Protein AF-A0A7S2F822-F1 (afdb_monomer_lite)

Foldseek 3Di:
DDDDDDDPDDPVLQVLCVVVVVVLVVQDDPQLVVLQVVLVVLVCCVVDPVCPVVCVVVVPVVVVSVPDDRRDCSSDDPVCVVDDDPVSHGPVCNVVPPPDPDPPPPPPDDDDPPDPPPDPPPPDPVVVPDDDDDDDDDDDDDDDDDDDDPDDDDPPPPDDPDPVVVVCCVVCHDCSPPVNVVVVVVVPD

pLDDT: mean 71.86, std 18.53, range [33.5, 96.31]

Structure (mmCIF, N/CA/C/O backbone):
data_AF-A0A7S2F822-F1
#
_entry.id   AF-A0A7S2F822-F1
#
loop_
_atom_site.group_PDB
_atom_site.id
_atom_site.type_symbol
_atom_site.label_atom_id
_atom_site.label_alt_id
_atom_site.label_comp_id
_atom_site.label_asym_id
_atom_site.label_entity_id
_atom_site.label_seq_id
_atom_site.pdbx_PDB_ins_code
_atom_site.Cartn_x
_atom_site.Cartn_y
_atom_site.Cartn_z
_atom_site.occupancy
_atom_site.B_iso_or_equiv
_atom_site.auth_seq_id
_atom_site.auth_comp_id
_atom_site.auth_asym_id
_atom_site.auth_atom_id
_atom_site.pdbx_PDB_model_num
ATOM 1 N N . THR A 1 1 ? 3.741 -38.090 -2.592 1.00 64.75 1 THR A N 1
ATOM 2 C CA . THR A 1 1 ? 3.512 -36.968 -3.527 1.00 64.75 1 THR A CA 1
ATOM 3 C C . THR A 1 1 ? 4.860 -36.551 -4.078 1.00 64.75 1 THR A C 1
ATOM 5 O O . THR A 1 1 ? 5.781 -36.363 -3.293 1.00 64.75 1 THR A O 1
ATOM 8 N N . ALA A 1 2 ? 5.036 -36.537 -5.400 1.00 77.19 2 ALA A N 1
ATOM 9 C CA . ALA A 1 2 ? 6.306 -36.135 -6.006 1.00 77.19 2 ALA A CA 1
ATOM 10 C C . ALA A 1 2 ? 6.529 -34.634 -5.769 1.00 77.19 2 ALA A C 1
ATOM 12 O O . ALA A 1 2 ? 5.610 -33.843 -5.982 1.00 77.19 2 ALA A O 1
ATOM 13 N N . GLN A 1 3 ? 7.713 -34.258 -5.285 1.00 80.25 3 GLN A N 1
ATOM 14 C CA . GLN A 1 3 ? 8.081 -32.852 -5.128 1.00 80.25 3 GLN A CA 1
ATOM 15 C C . GLN A 1 3 ? 8.242 -32.219 -6.518 1.00 80.25 3 GLN A C 1
ATOM 17 O O . GLN A 1 3 ? 8.817 -32.864 -7.400 1.00 80.25 3 GLN A O 1
ATOM 22 N N . PRO A 1 4 ? 7.737 -30.994 -6.747 1.00 82.94 4 PRO A N 1
ATOM 23 C CA . PRO A 1 4 ? 7.956 -30.307 -8.009 1.00 82.94 4 PRO A CA 1
ATOM 24 C C . PRO A 1 4 ? 9.452 -30.038 -8.202 1.00 82.94 4 PRO A C 1
ATOM 26 O O . PRO A 1 4 ? 10.167 -29.719 -7.250 1.00 82.94 4 PRO A O 1
ATOM 29 N N . ALA A 1 5 ? 9.924 -30.183 -9.440 1.00 83.94 5 ALA A N 1
ATOM 30 C CA . ALA A 1 5 ? 11.300 -29.858 -9.791 1.00 83.94 5 ALA A CA 1
ATOM 31 C C . ALA A 1 5 ? 11.588 -28.366 -9.515 1.00 83.94 5 ALA A C 1
ATOM 33 O O . ALA A 1 5 ? 10.687 -27.535 -9.680 1.00 83.94 5 ALA A O 1
ATOM 34 N N . PRO A 1 6 ? 12.819 -28.012 -9.100 1.00 80.00 6 PRO A N 1
ATOM 35 C CA . PRO A 1 6 ? 13.191 -26.622 -8.870 1.00 80.00 6 PRO A CA 1
ATOM 36 C C . PRO A 1 6 ? 13.042 -25.815 -10.163 1.00 80.00 6 PRO A C 1
ATOM 38 O O . PRO A 1 6 ? 13.474 -26.247 -11.232 1.00 80.00 6 PRO A O 1
ATOM 41 N N . LEU A 1 7 ? 12.413 -24.644 -10.058 1.00 77.44 7 LEU A N 1
ATOM 42 C CA . LEU A 1 7 ? 12.215 -23.745 -11.189 1.00 77.44 7 LEU A CA 1
ATOM 43 C C . LEU A 1 7 ? 13.580 -23.244 -11.677 1.00 77.44 7 LEU A C 1
ATOM 45 O O . LEU A 1 7 ? 14.292 -22.571 -10.931 1.00 77.44 7 LEU A O 1
ATOM 49 N N . ALA A 1 8 ? 13.940 -23.564 -12.921 1.00 75.00 8 ALA A N 1
ATOM 50 C CA . ALA A 1 8 ? 15.095 -22.966 -13.578 1.00 75.00 8 ALA A CA 1
ATOM 51 C C . ALA A 1 8 ? 14.810 -21.470 -13.774 1.00 75.00 8 ALA A C 1
ATOM 53 O O . ALA A 1 8 ? 13.938 -21.097 -14.557 1.00 75.00 8 ALA A O 1
ATOM 54 N N . PHE A 1 9 ? 15.492 -20.632 -12.996 1.00 73.00 9 PHE A N 1
ATOM 55 C CA . PHE A 1 9 ? 15.229 -19.203 -12.903 1.00 73.00 9 PHE A CA 1
ATOM 56 C C . PHE A 1 9 ? 16.505 -18.435 -13.232 1.00 73.00 9 PHE A C 1
ATOM 58 O O . PHE A 1 9 ? 17.472 -18.492 -12.472 1.00 73.00 9 PHE A O 1
ATOM 65 N N . ASP A 1 10 ? 16.519 -17.748 -14.374 1.00 84.06 10 ASP A N 1
ATOM 66 C CA . ASP A 1 10 ? 17.608 -16.845 -14.732 1.00 84.06 10 ASP A CA 1
ATOM 67 C C . ASP A 1 10 ? 17.329 -15.451 -14.157 1.00 84.06 10 ASP A C 1
ATOM 69 O O . ASP A 1 10 ? 16.320 -14.815 -14.466 1.00 84.06 10 ASP A O 1
ATOM 73 N N . LEU A 1 11 ? 18.232 -14.970 -13.303 1.00 84.75 11 LEU A N 1
ATOM 74 C CA . LEU A 1 11 ? 18.127 -13.640 -12.707 1.00 84.75 11 LEU A CA 1
ATOM 75 C C . LEU A 1 11 ? 18.336 -12.531 -13.744 1.00 84.75 11 LEU A C 1
ATOM 77 O O . LEU A 1 11 ? 17.761 -11.454 -13.591 1.00 84.75 11 LEU A O 1
ATOM 81 N N . GLY A 1 12 ? 19.099 -12.788 -14.813 1.00 86.38 12 GLY A N 1
ATOM 82 C CA . GLY A 1 12 ? 19.354 -11.801 -15.864 1.00 86.38 12 GLY A CA 1
ATOM 83 C C . GLY A 1 12 ? 18.083 -11.382 -16.605 1.00 86.38 12 GLY A C 1
ATOM 84 O O . GLY A 1 12 ? 17.928 -10.222 -16.985 1.00 86.38 12 GLY A O 1
ATOM 85 N N . GLU A 1 13 ? 17.124 -12.294 -16.745 1.00 83.88 13 GLU A N 1
ATOM 86 C CA . GLU A 1 13 ? 15.844 -12.027 -17.403 1.00 83.88 13 GLU A CA 1
ATOM 87 C C . GLU A 1 13 ? 14.958 -11.043 -16.618 1.00 83.88 13 GLU A C 1
ATOM 89 O O . GLU A 1 13 ? 14.170 -10.292 -17.205 1.00 83.88 13 GLU A O 1
ATOM 94 N N . LEU A 1 14 ? 15.114 -10.991 -15.293 1.00 84.38 14 LEU A N 1
ATOM 95 C CA . LEU A 1 14 ? 14.336 -10.111 -14.419 1.00 84.38 14 LEU A CA 1
ATOM 96 C C . LEU A 1 14 ? 14.814 -8.664 -14.405 1.00 84.38 14 LEU A C 1
ATOM 98 O O . LEU A 1 14 ? 14.051 -7.787 -13.999 1.00 84.38 14 LEU A O 1
ATOM 102 N N . GLU A 1 15 ? 16.046 -8.394 -14.835 1.00 88.31 15 GLU A N 1
ATOM 103 C CA . GLU A 1 15 ? 16.611 -7.038 -14.848 1.00 88.31 15 GLU A CA 1
ATOM 104 C C . GLU A 1 15 ? 15.756 -6.067 -15.676 1.00 88.31 15 GLU A C 1
ATOM 106 O O . GLU A 1 15 ? 15.670 -4.873 -15.385 1.00 88.31 15 GLU A O 1
ATOM 111 N N . THR A 1 16 ? 15.015 -6.593 -16.654 1.00 86.94 16 THR A N 1
ATOM 112 C CA . THR A 1 16 ? 14.013 -5.853 -17.432 1.00 86.94 16 THR A CA 1
ATOM 113 C C . THR A 1 16 ? 12.929 -5.205 -16.558 1.00 86.94 16 THR A C 1
ATOM 115 O O . THR A 1 16 ? 12.442 -4.121 -16.879 1.00 86.94 16 THR A O 1
ATOM 118 N N . PHE A 1 17 ? 12.580 -5.807 -15.419 1.00 89.94 17 PHE A N 1
ATOM 119 C CA . PHE A 1 17 ? 11.594 -5.281 -14.474 1.00 89.94 17 PHE A CA 1
ATOM 120 C C . PHE A 1 17 ? 12.180 -4.322 -13.441 1.00 89.94 17 PHE A C 1
ATOM 122 O O . PHE A 1 17 ? 11.400 -3.680 -12.731 1.00 89.94 17 PHE A O 1
ATOM 129 N N . ARG A 1 18 ? 13.511 -4.185 -13.350 1.00 91.19 18 ARG A N 1
ATOM 130 C CA . ARG A 1 18 ? 14.178 -3.412 -12.290 1.00 91.19 18 ARG A CA 1
ATOM 131 C C . ARG A 1 18 ? 13.582 -2.017 -12.133 1.00 91.19 18 ARG A C 1
ATOM 133 O O . ARG A 1 18 ? 13.194 -1.631 -11.035 1.00 91.19 18 ARG A O 1
ATOM 140 N N . TYR A 1 19 ? 13.417 -1.300 -13.242 1.00 88.88 19 TYR A N 1
ATOM 141 C CA . TYR A 1 19 ? 12.883 0.061 -13.218 1.00 88.88 19 TYR A CA 1
ATOM 142 C C . TYR A 1 19 ? 11.432 0.122 -12.699 1.00 88.88 19 TYR A C 1
ATOM 144 O O . TYR A 1 19 ? 11.091 1.028 -11.948 1.00 88.88 19 TYR A O 1
ATOM 152 N N . ARG A 1 20 ? 10.586 -0.875 -13.010 1.00 89.31 20 ARG A N 1
ATOM 153 C CA . ARG A 1 20 ? 9.207 -0.945 -12.490 1.00 89.31 20 ARG A CA 1
ATOM 154 C C . ARG A 1 20 ? 9.186 -1.174 -10.988 1.00 89.31 20 ARG A C 1
ATOM 156 O O . ARG A 1 20 ? 8.366 -0.588 -10.288 1.00 89.31 20 ARG A O 1
ATOM 163 N N . VAL A 1 21 ? 10.070 -2.041 -10.500 1.00 90.44 21 VAL A N 1
ATOM 164 C CA . VAL A 1 21 ? 10.203 -2.316 -9.066 1.00 90.44 21 VAL A CA 1
ATOM 165 C C . VAL A 1 21 ? 10.688 -1.066 -8.337 1.00 90.44 21 VAL A C 1
ATOM 167 O O . VAL A 1 21 ? 10.146 -0.724 -7.288 1.00 90.44 21 VAL A O 1
ATOM 170 N N . GLU A 1 22 ? 11.653 -0.347 -8.905 1.00 91.06 22 GLU A N 1
ATOM 171 C CA . GLU A 1 22 ? 12.125 0.927 -8.362 1.00 91.06 22 GLU A CA 1
ATOM 172 C C . GLU A 1 22 ? 11.018 1.987 -8.322 1.00 91.06 22 GLU A C 1
ATOM 174 O O . GLU A 1 22 ? 10.860 2.655 -7.299 1.00 91.06 22 GLU A O 1
ATOM 179 N N . ASP A 1 23 ? 10.213 2.104 -9.381 1.00 87.31 23 ASP A N 1
ATOM 180 C CA . ASP A 1 23 ? 9.079 3.032 -9.441 1.00 87.31 23 ASP A CA 1
ATOM 181 C C . ASP A 1 23 ? 8.029 2.720 -8.363 1.00 87.31 23 ASP A C 1
ATOM 183 O O . ASP A 1 23 ? 7.557 3.623 -7.666 1.00 87.31 23 ASP A O 1
ATOM 187 N N . VAL A 1 24 ? 7.703 1.438 -8.164 1.00 89.12 24 VAL A N 1
ATOM 188 C CA . VAL A 1 24 ? 6.799 0.993 -7.090 1.00 89.12 24 VAL A CA 1
ATOM 189 C C . VAL A 1 24 ? 7.393 1.289 -5.719 1.00 89.12 24 VAL A C 1
ATOM 191 O O . VAL A 1 24 ? 6.701 1.821 -4.854 1.00 89.12 24 VAL A O 1
ATOM 194 N N . ASN A 1 25 ? 8.673 0.988 -5.512 1.00 89.44 25 ASN A N 1
ATOM 195 C CA . ASN A 1 25 ? 9.340 1.209 -4.233 1.00 89.44 25 ASN A CA 1
ATOM 196 C C . ASN A 1 25 ? 9.340 2.699 -3.853 1.00 89.44 25 ASN A C 1
ATOM 198 O O . ASN A 1 25 ? 9.067 3.054 -2.711 1.00 89.44 25 ASN A O 1
ATOM 202 N N . ARG A 1 26 ? 9.546 3.591 -4.829 1.00 87.44 26 ARG A N 1
ATOM 203 C CA . ARG A 1 26 ? 9.442 5.047 -4.628 1.00 87.44 26 ARG A CA 1
ATOM 204 C C . ARG A 1 26 ? 8.021 5.507 -4.305 1.00 87.44 26 ARG A C 1
ATOM 206 O O . ARG A 1 26 ? 7.854 6.469 -3.559 1.00 87.44 26 ARG A O 1
ATOM 213 N N . ALA A 1 27 ? 7.008 4.853 -4.870 1.00 87.12 27 ALA A N 1
ATOM 214 C CA . ALA A 1 27 ? 5.608 5.176 -4.610 1.00 87.12 27 ALA A CA 1
ATOM 215 C C . ALA A 1 27 ? 5.154 4.762 -3.198 1.00 87.12 27 ALA A C 1
ATOM 217 O O . ALA A 1 27 ? 4.250 5.387 -2.635 1.00 87.12 27 ALA A O 1
ATOM 218 N N . VAL A 1 28 ? 5.775 3.730 -2.619 1.00 86.88 28 VAL A N 1
ATOM 219 C CA . VAL A 1 28 ? 5.442 3.223 -1.285 1.00 86.88 28 VAL A CA 1
ATOM 220 C C . VAL A 1 28 ? 6.081 4.095 -0.205 1.00 86.88 28 VAL A C 1
ATOM 222 O O . VAL A 1 28 ? 7.298 4.223 -0.101 1.00 86.88 28 VAL A O 1
ATOM 225 N N . THR A 1 29 ? 5.253 4.684 0.659 1.00 89.81 29 THR A N 1
ATOM 226 C CA . THR A 1 29 ? 5.727 5.575 1.732 1.00 89.81 29 THR A CA 1
ATOM 227 C C . THR A 1 29 ? 5.677 4.913 3.108 1.00 89.81 29 THR A C 1
ATOM 229 O O . THR A 1 29 ? 4.844 4.052 3.387 1.00 89.81 29 THR A O 1
ATOM 232 N N . LYS A 1 30 ? 6.519 5.379 4.043 1.00 91.19 30 LYS A N 1
ATOM 233 C CA . LYS A 1 30 ? 6.504 4.911 5.446 1.00 91.19 30 LYS A CA 1
ATOM 234 C C . LYS A 1 30 ? 5.140 5.095 6.123 1.00 91.19 30 LYS A C 1
ATOM 236 O O . LYS A 1 30 ? 4.795 4.319 7.009 1.00 91.19 30 LYS A O 1
ATOM 241 N N . MET A 1 31 ? 4.378 6.117 5.729 1.00 89.12 31 MET A N 1
ATOM 242 C CA . MET A 1 31 ? 3.017 6.332 6.224 1.00 89.12 31 MET A CA 1
ATOM 243 C C . MET A 1 31 ? 2.071 5.224 5.767 1.00 89.12 31 MET A C 1
ATOM 245 O O . MET A 1 31 ? 1.387 4.650 6.606 1.00 89.12 31 MET A O 1
ATOM 249 N N . GLN A 1 32 ? 2.103 4.859 4.484 1.00 88.56 32 GLN A N 1
ATOM 250 C CA . GLN A 1 32 ? 1.296 3.755 3.956 1.00 88.56 32 GLN A CA 1
ATOM 251 C C . GLN A 1 32 ? 1.624 2.434 4.651 1.00 88.56 32 GLN A C 1
ATOM 253 O O . GLN A 1 32 ? 0.717 1.696 5.010 1.00 88.56 32 GLN A O 1
ATOM 258 N N . VAL A 1 33 ? 2.905 2.164 4.921 1.00 89.88 33 VAL A N 1
ATOM 259 C CA . VAL A 1 33 ? 3.311 0.962 5.670 1.00 89.88 33 VAL A CA 1
ATOM 260 C C . VAL A 1 33 ? 2.704 0.947 7.077 1.00 89.88 33 VAL A C 1
ATOM 262 O O . VAL A 1 33 ? 2.235 -0.089 7.542 1.00 89.88 33 VAL A O 1
ATOM 265 N N . ARG A 1 34 ? 2.685 2.094 7.769 1.00 92.44 34 ARG A N 1
ATOM 266 C CA . ARG A 1 34 ? 2.076 2.207 9.105 1.00 92.44 34 ARG A CA 1
ATOM 267 C C . ARG A 1 34 ? 0.560 2.024 9.058 1.00 92.44 34 ARG A C 1
ATOM 269 O O . ARG A 1 34 ? 0.018 1.324 9.908 1.00 92.44 34 ARG A O 1
ATOM 276 N N . GLU A 1 35 ? -0.107 2.642 8.088 1.00 90.06 35 GLU A N 1
ATOM 277 C CA . GLU A 1 35 ? -1.555 2.524 7.901 1.00 90.06 35 GLU A CA 1
ATOM 278 C C . GLU A 1 35 ? -1.968 1.095 7.549 1.00 90.06 35 GLU A C 1
ATOM 280 O O . GLU A 1 35 ? -2.896 0.565 8.159 1.00 90.06 35 GLU A O 1
ATOM 285 N N . GLU A 1 36 ? -1.255 0.447 6.626 1.00 91.25 36 GLU A N 1
ATOM 286 C CA . GLU A 1 36 ? -1.545 -0.927 6.216 1.00 91.25 36 GLU A CA 1
ATOM 287 C C . GLU A 1 36 ? -1.324 -1.900 7.371 1.00 91.25 36 GLU A C 1
ATOM 289 O O . GLU A 1 36 ? -2.190 -2.729 7.638 1.00 91.25 36 GLU A O 1
ATOM 294 N N . ARG A 1 37 ? -0.242 -1.734 8.143 1.00 92.88 37 ARG A N 1
ATOM 295 C CA . ARG A 1 37 ? -0.010 -2.536 9.352 1.00 92.88 37 ARG A CA 1
ATOM 296 C C . ARG A 1 37 ? -1.106 -2.333 10.397 1.00 92.88 37 ARG A C 1
ATOM 298 O O . ARG A 1 37 ? -1.536 -3.284 11.041 1.00 92.88 37 ARG A O 1
ATOM 305 N N . ALA A 1 38 ? -1.589 -1.103 10.569 1.00 91.56 38 ALA A N 1
ATOM 306 C CA . ALA A 1 38 ? -2.713 -0.841 11.460 1.00 91.56 38 ALA A CA 1
ATOM 307 C C . ALA A 1 38 ? -4.005 -1.506 10.956 1.00 91.56 38 ALA A C 1
ATOM 309 O O . ALA A 1 38 ? -4.779 -2.008 11.768 1.00 91.56 38 ALA A O 1
ATOM 310 N N . ALA A 1 39 ? -4.255 -1.538 9.644 1.00 90.94 39 ALA A N 1
ATOM 311 C CA . ALA A 1 39 ? -5.408 -2.240 9.081 1.00 90.94 39 ALA A CA 1
ATOM 312 C C . ALA A 1 39 ? -5.285 -3.763 9.166 1.00 90.94 39 ALA A C 1
ATOM 314 O O . ALA A 1 39 ? -6.279 -4.419 9.467 1.00 90.94 39 ALA A O 1
ATOM 315 N N . GLU A 1 40 ? -4.100 -4.322 8.941 1.00 91.88 40 GLU A N 1
ATOM 316 C CA . GLU A 1 40 ? -3.811 -5.743 9.137 1.00 91.88 40 GLU A CA 1
ATOM 317 C C . GLU A 1 40 ? -4.147 -6.169 10.567 1.00 91.88 40 GLU A C 1
ATOM 319 O O . GLU A 1 40 ? -5.002 -7.033 10.756 1.00 91.88 40 GLU A O 1
ATOM 324 N N . LEU A 1 41 ? -3.600 -5.469 11.566 1.00 93.00 41 LEU A N 1
ATOM 325 C CA . LEU A 1 41 ? -3.907 -5.731 12.971 1.00 93.00 41 LEU A CA 1
ATOM 326 C C . LEU A 1 41 ? -5.413 -5.640 13.245 1.00 93.00 41 LEU A C 1
ATOM 328 O O . LEU A 1 41 ? -5.972 -6.510 13.900 1.00 93.00 41 LEU A O 1
ATOM 332 N N . LYS A 1 42 ? -6.118 -4.638 12.708 1.00 91.38 42 LYS A N 1
ATOM 333 C CA . LYS A 1 42 ? -7.581 -4.536 12.876 1.00 91.38 42 LYS A CA 1
ATOM 334 C C . LYS A 1 42 ? -8.320 -5.748 12.301 1.00 91.38 42 LYS A C 1
ATOM 336 O O . LYS A 1 42 ? -9.250 -6.241 12.938 1.00 91.38 42 LYS A O 1
ATOM 341 N N . ARG A 1 43 ? -7.921 -6.246 11.124 1.00 91.88 43 ARG A N 1
ATOM 342 C CA . ARG A 1 43 ? -8.503 -7.465 10.527 1.00 91.88 43 ARG A CA 1
ATOM 343 C C . ARG A 1 43 ? -8.239 -8.680 11.412 1.00 91.88 43 ARG A C 1
ATOM 345 O O . ARG A 1 43 ? -9.152 -9.467 11.643 1.00 91.88 43 ARG A O 1
ATOM 352 N N . GLU A 1 44 ? -7.023 -8.810 11.932 1.00 93.25 44 GLU A N 1
ATOM 353 C CA . GLU A 1 44 ? -6.667 -9.881 12.866 1.00 93.25 44 GLU A CA 1
ATOM 354 C C . GLU A 1 44 ? -7.482 -9.809 14.158 1.00 93.25 44 GLU A C 1
ATOM 356 O O . GLU A 1 44 ? -8.003 -10.827 14.606 1.00 93.25 44 GLU A O 1
ATOM 361 N N . LEU A 1 45 ? -7.663 -8.614 14.730 1.00 93.44 45 LEU A N 1
ATOM 362 C CA . LEU A 1 45 ? -8.480 -8.405 15.926 1.00 93.44 45 LEU A CA 1
ATOM 363 C C . LEU A 1 45 ? -9.920 -8.886 15.708 1.00 93.44 45 LEU A C 1
ATOM 365 O O . LEU A 1 45 ? -10.473 -9.569 16.567 1.00 93.44 45 LEU A O 1
ATOM 369 N N . LEU A 1 46 ? -10.513 -8.562 14.556 1.00 91.44 46 LEU A N 1
ATOM 370 C CA . LEU A 1 46 ? -11.874 -8.980 14.209 1.00 91.44 46 LEU A CA 1
ATOM 371 C C . LEU A 1 46 ? -11.997 -10.492 13.971 1.00 91.44 46 LEU A C 1
ATOM 373 O O . LEU A 1 46 ? -13.052 -11.061 14.250 1.00 91.44 46 LEU A O 1
ATOM 377 N N . ASN A 1 47 ? -10.936 -11.131 13.473 1.00 92.44 47 ASN A N 1
ATOM 378 C CA . ASN A 1 47 ? -10.895 -12.566 13.184 1.00 92.44 47 ASN A CA 1
ATOM 379 C C . ASN A 1 47 ? -10.407 -13.416 14.374 1.00 92.44 47 ASN A C 1
ATOM 381 O O . ASN A 1 47 ? -10.422 -14.641 14.295 1.00 92.44 47 ASN A O 1
ATOM 385 N N . SER A 1 48 ? -9.955 -12.793 15.465 1.00 95.19 48 SER A N 1
ATOM 386 C CA . SER A 1 48 ? -9.399 -13.488 16.626 1.00 95.19 48 SER A CA 1
ATOM 387 C C . SER A 1 48 ? -10.492 -14.088 17.510 1.00 95.19 48 SER A C 1
ATOM 389 O O . SER A 1 48 ? -11.289 -13.371 18.121 1.00 95.19 48 SER A O 1
ATOM 391 N N . ASP A 1 49 ? -10.463 -15.411 17.683 1.00 94.31 49 ASP A N 1
ATOM 392 C CA . ASP A 1 49 ? -11.384 -16.122 18.580 1.00 94.31 49 ASP A CA 1
ATOM 393 C C . ASP A 1 49 ? -11.245 -15.677 20.042 1.00 94.31 49 ASP A C 1
ATOM 395 O O . ASP A 1 49 ? -12.228 -15.615 20.782 1.00 94.31 49 ASP A O 1
ATOM 399 N N . LYS A 1 50 ? -10.029 -15.295 20.454 1.00 94.88 50 LYS A N 1
ATOM 400 C CA . LYS A 1 50 ? -9.720 -14.875 21.830 1.00 94.88 50 LYS A CA 1
ATOM 401 C C . LYS A 1 50 ? -10.442 -13.586 22.221 1.00 94.88 50 LYS A C 1
ATOM 403 O O . LYS A 1 50 ? -10.800 -13.410 23.381 1.00 94.88 50 LYS A O 1
ATOM 408 N N . LEU A 1 51 ? -10.661 -12.685 21.263 1.00 93.50 51 LEU A N 1
ATOM 409 C CA . LEU A 1 51 ? -11.273 -11.375 21.508 1.00 93.50 51 LEU A CA 1
ATOM 410 C C . LEU A 1 51 ? -12.792 -11.381 21.323 1.00 93.50 51 LEU A C 1
ATOM 412 O O . LEU A 1 51 ? -13.465 -10.402 21.642 1.00 93.50 51 LEU A O 1
ATOM 416 N N . ARG A 1 52 ? -13.366 -12.497 20.870 1.00 92.75 52 ARG A N 1
ATOM 417 C CA . ARG A 1 52 ? -14.797 -12.600 20.584 1.00 92.75 52 ARG A CA 1
ATOM 418 C C . ARG A 1 52 ? -15.667 -12.374 21.825 1.00 92.75 52 ARG A C 1
ATOM 420 O O . ARG A 1 52 ? -16.668 -11.667 21.742 1.00 92.75 52 ARG A O 1
ATOM 427 N N . ALA A 1 53 ? -15.263 -12.914 22.978 1.00 94.62 53 ALA A N 1
ATOM 428 C CA . ALA A 1 53 ? -15.953 -12.695 24.252 1.00 94.62 53 ALA A CA 1
ATOM 429 C C . ALA A 1 53 ? -15.841 -11.237 24.732 1.00 94.62 53 ALA A C 1
ATOM 431 O O . ALA A 1 53 ? -16.812 -10.668 25.224 1.00 94.62 53 ALA A O 1
ATOM 432 N N . TYR A 1 54 ? -14.682 -10.609 24.526 1.00 95.62 54 TYR A N 1
ATOM 433 C CA . TYR A 1 54 ? -14.448 -9.213 24.887 1.00 95.62 54 TYR A CA 1
ATOM 434 C C . TYR A 1 54 ? -15.302 -8.241 24.060 1.00 95.62 54 TYR A C 1
ATOM 436 O O . TYR A 1 54 ? -15.880 -7.297 24.595 1.00 95.62 54 TYR A O 1
ATOM 444 N N . PHE A 1 55 ? -15.461 -8.499 22.761 1.00 95.12 55 PHE A N 1
ATOM 445 C CA . PHE A 1 55 ? -16.337 -7.688 21.913 1.00 95.12 55 PHE A CA 1
ATOM 446 C C . PHE A 1 55 ? -17.828 -7.930 22.163 1.00 95.12 55 PHE A C 1
ATOM 448 O O . PHE A 1 55 ? -18.640 -7.056 21.858 1.00 95.12 55 PHE A O 1
ATOM 455 N N . ALA A 1 56 ? -18.205 -9.080 22.732 1.00 92.88 56 ALA A N 1
ATOM 456 C CA . ALA A 1 56 ? -19.579 -9.318 23.165 1.00 92.88 56 ALA A CA 1
ATOM 457 C C . ALA A 1 56 ? -19.957 -8.427 24.360 1.00 92.88 56 ALA A C 1
ATOM 459 O O . ALA A 1 56 ? -21.079 -7.925 24.413 1.00 92.88 56 ALA A O 1
ATOM 460 N N . THR A 1 57 ? -19.022 -8.191 25.286 1.00 96.31 57 THR A N 1
ATOM 461 C CA . THR A 1 57 ? -19.229 -7.294 26.432 1.00 96.31 57 THR A CA 1
ATOM 462 C C . THR A 1 57 ? -19.031 -5.820 26.069 1.00 96.31 57 THR A C 1
ATOM 464 O O . THR A 1 57 ? -19.694 -4.963 26.648 1.00 96.31 57 THR A O 1
ATOM 467 N N . ASN A 1 58 ? -18.195 -5.519 25.066 1.00 94.19 58 ASN A N 1
ATOM 468 C CA . ASN A 1 58 ? -17.895 -4.160 24.603 1.00 94.19 58 ASN A CA 1
ATOM 469 C C . ASN A 1 58 ? -18.287 -3.948 23.126 1.00 94.19 58 ASN A C 1
ATOM 471 O O . ASN A 1 58 ? -17.427 -3.860 22.243 1.00 94.19 58 ASN A O 1
ATOM 475 N N . PRO A 1 59 ? -19.590 -3.800 22.816 1.00 93.75 59 PRO A N 1
ATOM 476 C CA . PRO A 1 59 ? -20.052 -3.638 21.437 1.00 93.75 59 PRO A CA 1
ATOM 477 C C . PRO A 1 59 ? -19.638 -2.300 20.802 1.00 93.75 59 PRO A C 1
ATOM 479 O O . PRO A 1 59 ? -19.687 -2.163 19.579 1.00 93.75 59 PRO A O 1
ATOM 482 N N . GLY A 1 60 ? -19.258 -1.299 21.605 1.00 94.19 60 GLY A N 1
ATOM 483 C CA . GLY A 1 60 ? -18.782 -0.002 21.114 1.00 94.19 60 GLY A CA 1
ATOM 484 C C . GLY A 1 60 ? -17.471 -0.117 20.337 1.00 94.19 60 GLY A C 1
ATOM 485 O O . GLY A 1 60 ? -17.359 0.416 19.237 1.00 94.19 60 GLY A O 1
ATOM 486 N N . GLU A 1 61 ? -16.516 -0.887 20.851 1.00 92.81 61 GLU A N 1
ATOM 487 C CA . GLU A 1 61 ? -15.204 -1.055 20.218 1.00 92.81 61 GLU A CA 1
ATOM 488 C C . GLU A 1 61 ? -15.287 -1.841 18.912 1.00 92.81 61 GLU A C 1
ATOM 490 O O . GLU A 1 61 ? -14.662 -1.476 17.915 1.00 92.81 61 GLU A O 1
ATOM 495 N N . LEU A 1 62 ? -16.151 -2.860 18.874 1.00 92.88 62 LEU A N 1
ATOM 496 C CA . LEU A 1 62 ? -16.438 -3.608 17.654 1.00 92.88 62 LEU A CA 1
ATOM 497 C C . LEU A 1 62 ? -16.993 -2.698 16.547 1.00 92.88 62 LEU A C 1
ATOM 499 O O . LEU A 1 62 ? -16.659 -2.873 15.374 1.00 92.88 62 LEU A O 1
ATOM 503 N N . LYS A 1 63 ? -17.839 -1.722 16.904 1.00 92.06 63 LYS A N 1
ATOM 504 C CA . LYS A 1 63 ? -18.355 -0.728 15.951 1.00 92.06 63 LYS A CA 1
ATOM 505 C C . LYS A 1 63 ? -17.232 0.179 15.458 1.00 92.06 63 LYS A C 1
ATOM 507 O O . LYS A 1 63 ? -17.107 0.354 14.250 1.00 92.06 63 LYS A O 1
ATOM 512 N N . THR A 1 64 ? -16.387 0.690 16.352 1.00 90.88 64 THR A N 1
ATOM 513 C CA . THR A 1 64 ? -15.238 1.531 15.980 1.00 90.88 64 THR A CA 1
ATOM 514 C C . THR A 1 64 ? -14.317 0.823 14.985 1.00 90.88 64 THR A C 1
ATOM 516 O O . THR A 1 64 ? -14.011 1.385 13.937 1.00 90.88 64 THR A O 1
ATOM 519 N N . LEU A 1 65 ? -13.960 -0.440 15.247 1.00 89.12 65 LEU A N 1
ATOM 520 C CA . LEU A 1 65 ? -13.111 -1.240 14.354 1.00 89.12 65 LEU A CA 1
ATOM 521 C C . LEU A 1 65 ? -13.742 -1.486 12.973 1.00 89.12 65 LEU A C 1
ATOM 523 O O . LEU A 1 65 ? -13.027 -1.573 11.978 1.00 89.12 65 LEU A O 1
ATOM 527 N N . ARG A 1 66 ? -15.075 -1.594 12.888 1.00 88.69 66 ARG A N 1
ATOM 528 C CA . ARG A 1 66 ? -15.804 -1.821 11.625 1.00 88.69 66 ARG A CA 1
ATOM 529 C C . ARG A 1 66 ? -16.001 -0.565 10.781 1.00 88.69 66 ARG A C 1
ATOM 531 O O . ARG A 1 66 ? -16.179 -0.680 9.572 1.00 88.69 66 ARG A O 1
ATOM 538 N N . HIS A 1 67 ? -16.027 0.608 11.405 1.00 85.25 67 HIS A N 1
ATOM 539 C CA . HIS A 1 67 ? -16.249 1.887 10.721 1.00 85.25 67 HIS A CA 1
ATOM 540 C C . HIS A 1 67 ? -14.961 2.576 10.281 1.00 85.25 67 HIS A C 1
ATOM 542 O O . HIS A 1 67 ? -15.012 3.657 9.692 1.00 85.25 67 HIS A O 1
ATOM 548 N N . ASP A 1 68 ? -13.816 1.967 10.564 1.00 80.62 68 ASP A N 1
ATOM 549 C CA . ASP A 1 68 ? -12.540 2.543 10.208 1.00 80.62 68 ASP A CA 1
ATOM 550 C C . ASP A 1 68 ? -12.362 2.629 8.691 1.00 80.62 68 ASP A C 1
ATOM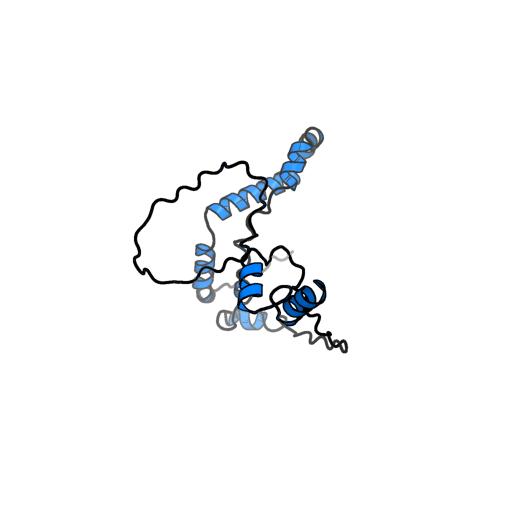 552 O O . ASP A 1 68 ? -12.812 1.767 7.927 1.00 80.62 68 ASP A O 1
ATOM 556 N N . LYS A 1 69 ? -11.693 3.694 8.242 1.00 79.81 69 LYS A N 1
ATOM 557 C CA . LYS A 1 69 ? -11.396 3.853 6.818 1.00 79.81 69 LYS A CA 1
ATOM 558 C C . LYS A 1 69 ? -10.491 2.697 6.381 1.00 79.81 69 LYS A C 1
ATOM 560 O O . LYS A 1 69 ? -9.544 2.379 7.105 1.00 79.81 69 LYS A O 1
ATOM 565 N N . PRO A 1 70 ? -10.740 2.081 5.210 1.00 76.88 70 PRO A N 1
ATOM 566 C CA . PRO A 1 70 ? -9.802 1.107 4.674 1.00 76.88 70 PRO A CA 1
ATOM 567 C C . PRO A 1 70 ? -8.428 1.776 4.574 1.00 76.88 70 PRO A C 1
ATOM 569 O O . PRO A 1 70 ? -8.344 2.913 4.096 1.00 76.88 70 PRO A O 1
ATOM 572 N N . ALA A 1 71 ? -7.380 1.100 5.063 1.00 73.38 71 ALA A N 1
ATOM 573 C CA . ALA A 1 71 ? -6.016 1.598 4.913 1.00 73.38 71 ALA A CA 1
ATOM 574 C C . ALA A 1 71 ? -5.757 1.941 3.450 1.00 73.38 71 ALA A C 1
ATOM 576 O O . ALA A 1 71 ? -6.310 1.303 2.546 1.00 73.38 71 ALA A O 1
ATOM 577 N N . GLY A 1 72 ? -4.995 3.020 3.256 1.00 63.66 72 GLY A N 1
ATOM 578 C CA . GLY A 1 72 ? -4.853 3.695 1.984 1.00 63.66 72 GLY A CA 1
ATOM 579 C C . GLY A 1 72 ? -4.626 2.712 0.846 1.00 63.66 72 GLY A C 1
ATOM 580 O O . GLY A 1 72 ? -3.518 2.227 0.641 1.00 63.66 72 GLY A O 1
ATOM 581 N N . ALA A 1 73 ? -5.651 2.550 0.008 1.00 57.19 73 ALA A N 1
ATOM 582 C CA . ALA A 1 73 ? -5.575 1.929 -1.312 1.00 57.19 73 ALA A CA 1
ATOM 583 C C . ALA A 1 73 ? -4.601 2.669 -2.262 1.00 57.19 73 ALA A C 1
ATOM 585 O O . ALA A 1 73 ? -4.621 2.482 -3.466 1.00 57.19 73 ALA A O 1
ATOM 586 N N . VAL A 1 74 ? -3.744 3.550 -1.748 1.00 52.53 74 VAL A N 1
ATOM 587 C CA . VAL A 1 74 ? -2.915 4.491 -2.498 1.00 52.53 74 VAL A CA 1
ATOM 588 C C . VAL A 1 74 ? -1.647 3.825 -3.046 1.00 52.53 74 VAL A C 1
ATOM 590 O O . VAL A 1 74 ? -1.091 4.318 -4.019 1.00 52.53 74 VAL A O 1
ATOM 593 N N . ALA A 1 75 ? -1.238 2.659 -2.533 1.00 52.00 75 ALA A N 1
ATOM 594 C CA . ALA A 1 75 ? -0.238 1.826 -3.216 1.00 52.00 75 ALA A CA 1
ATOM 595 C C . ALA A 1 75 ? -0.830 1.016 -4.399 1.00 52.00 75 ALA A C 1
ATOM 597 O O . ALA A 1 75 ? -0.094 0.392 -5.158 1.00 52.00 75 ALA A O 1
ATOM 598 N N . GLN A 1 76 ? -2.158 1.028 -4.572 1.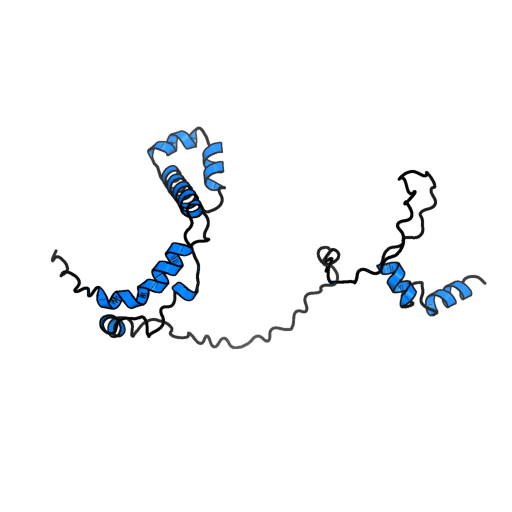00 55.66 76 GLN A N 1
ATOM 599 C CA . GLN A 1 76 ? -2.918 0.233 -5.542 1.00 55.66 76 GLN A CA 1
ATOM 600 C C . GLN A 1 76 ? -3.907 1.158 -6.266 1.00 55.66 76 GLN A C 1
ATOM 602 O O . GLN A 1 76 ? -5.060 1.312 -5.887 1.00 55.66 76 GLN A O 1
ATOM 607 N N . ASN A 1 77 ? -3.526 1.826 -7.343 1.00 63.09 77 ASN A N 1
ATOM 608 C CA . ASN A 1 77 ? -3.565 1.161 -8.631 1.00 63.09 77 ASN A CA 1
ATOM 609 C C . ASN A 1 77 ? -2.803 2.076 -9.584 1.00 63.09 77 ASN A C 1
ATOM 611 O O . ASN A 1 77 ? -3.367 3.054 -10.065 1.00 63.09 77 ASN A O 1
ATOM 615 N N . GLN A 1 78 ? -1.526 1.811 -9.842 1.00 74.06 78 GLN A N 1
ATOM 616 C CA . GLN A 1 78 ? -0.989 2.245 -11.122 1.00 74.06 78 GLN A CA 1
ATOM 617 C C . GLN A 1 78 ? -1.592 1.274 -12.135 1.00 74.06 78 GLN A C 1
ATOM 619 O O . GLN A 1 78 ? -1.087 0.157 -12.258 1.00 74.06 78 GLN A O 1
ATOM 624 N N . PRO A 1 79 ? -2.693 1.626 -12.832 1.00 82.25 79 PRO A N 1
ATOM 625 C CA . PRO A 1 79 ? -3.406 0.661 -13.670 1.00 82.25 79 PRO A CA 1
ATOM 626 C C . PRO A 1 79 ? -2.499 0.118 -14.781 1.00 82.25 79 PRO A C 1
ATOM 628 O O . PRO A 1 79 ? -2.720 -0.969 -15.305 1.00 82.25 79 PRO A O 1
ATOM 631 N N . HIS A 1 80 ? -1.449 0.869 -15.116 1.00 82.31 80 HIS A N 1
ATOM 632 C CA . HIS A 1 80 ? -0.431 0.495 -16.080 1.00 82.31 80 HIS A CA 1
ATOM 633 C C . HIS A 1 80 ? 0.546 -0.577 -15.571 1.00 82.31 80 HIS A C 1
ATOM 635 O O . HIS A 1 80 ? 1.172 -1.234 -16.395 1.00 82.31 80 HIS A O 1
ATOM 641 N N . LEU A 1 81 ? 0.677 -0.798 -14.257 1.00 82.00 81 LEU A N 1
ATOM 642 C CA . LEU A 1 81 ? 1.489 -1.896 -13.718 1.00 82.00 81 LEU A CA 1
ATOM 643 C C . LEU A 1 81 ? 0.819 -3.259 -13.907 1.00 82.00 81 LEU A C 1
ATOM 645 O O . LEU A 1 81 ? 1.520 -4.260 -14.009 1.00 82.00 81 LEU A O 1
ATOM 649 N N . ALA A 1 82 ? -0.514 -3.300 -14.015 1.00 84.50 82 ALA A N 1
ATOM 650 C CA . ALA A 1 82 ? -1.251 -4.534 -14.291 1.00 84.50 82 ALA A CA 1
ATOM 651 C C . ALA A 1 82 ? -0.957 -5.099 -15.693 1.00 84.50 82 ALA A C 1
ATOM 653 O O . ALA A 1 82 ? -1.099 -6.298 -15.920 1.00 84.50 82 ALA A O 1
ATOM 654 N N . HIS A 1 83 ? -0.553 -4.242 -16.637 1.00 87.56 83 HIS A N 1
ATOM 655 C CA . HIS A 1 83 ? -0.157 -4.648 -17.979 1.00 87.56 83 HIS A CA 1
ATOM 656 C C . HIS A 1 83 ? 1.368 -4.615 -18.126 1.00 87.56 83 HIS A C 1
ATOM 658 O O . HIS A 1 83 ? 2.027 -3.597 -17.887 1.00 87.56 83 HIS A O 1
ATOM 664 N N . ILE A 1 84 ? 1.936 -5.738 -18.554 1.00 87.44 84 ILE A N 1
ATOM 665 C CA . ILE A 1 84 ? 3.356 -5.854 -18.877 1.00 87.44 84 ILE A CA 1
ATOM 666 C C . ILE A 1 84 ? 3.489 -5.789 -20.405 1.00 87.44 84 ILE A C 1
ATOM 668 O O . ILE A 1 84 ? 2.936 -6.647 -21.088 1.00 87.44 84 ILE A O 1
ATOM 672 N N . PRO A 1 85 ? 4.188 -4.781 -20.949 1.00 88.06 85 PRO A N 1
ATOM 673 C CA . PRO A 1 85 ? 4.513 -4.699 -22.357 1.00 88.06 85 PRO A CA 1
ATOM 674 C C . PRO A 1 85 ? 5.351 -5.885 -22.828 1.00 88.06 85 PRO A C 1
ATOM 676 O O . PRO A 1 85 ? 6.256 -6.337 -22.126 1.00 88.06 85 PRO A O 1
ATOM 679 N N . ASP A 1 86 ? 5.117 -6.301 -24.069 1.00 87.06 86 ASP A N 1
ATOM 680 C CA . ASP A 1 86 ? 5.720 -7.488 -24.692 1.00 87.06 86 ASP A CA 1
ATOM 681 C C . ASP A 1 86 ? 7.254 -7.477 -24.781 1.00 87.06 86 ASP A C 1
ATOM 683 O O . ASP A 1 86 ? 7.853 -8.513 -25.083 1.00 87.06 86 ASP A O 1
ATOM 687 N N . TYR A 1 87 ? 7.877 -6.312 -24.585 1.00 88.62 87 TYR A N 1
ATOM 688 C CA . TYR A 1 87 ? 9.329 -6.123 -24.596 1.00 88.62 87 TYR A CA 1
ATOM 689 C C . TYR A 1 87 ? 9.983 -6.322 -23.222 1.00 88.62 87 TYR A C 1
ATOM 691 O O . TYR A 1 87 ? 11.200 -6.445 -23.151 1.00 88.62 87 TYR A O 1
ATOM 699 N N . LEU A 1 88 ? 9.201 -6.339 -22.138 1.00 87.44 88 LEU A N 1
ATOM 700 C CA . LEU A 1 88 ? 9.695 -6.632 -20.785 1.00 87.44 88 LEU A CA 1
ATOM 701 C C . LEU A 1 88 ? 9.502 -8.089 -20.396 1.00 87.44 88 LEU A C 1
ATOM 703 O O . LEU A 1 88 ? 10.066 -8.534 -19.408 1.00 87.44 88 LEU A O 1
ATOM 707 N N . VAL A 1 89 ? 8.670 -8.821 -21.134 1.00 86.69 89 VAL A N 1
ATOM 708 C CA . VAL A 1 89 ? 8.460 -10.244 -20.887 1.00 86.69 89 VAL A CA 1
ATOM 709 C C . VAL A 1 89 ? 9.679 -11.008 -21.416 1.00 86.69 89 VAL A C 1
ATOM 711 O O . VAL A 1 89 ? 9.952 -10.924 -22.619 1.00 86.69 89 VAL A O 1
ATOM 714 N N . PRO A 1 90 ? 10.393 -11.766 -20.564 1.00 85.38 90 PRO A N 1
ATOM 715 C CA . PRO A 1 90 ? 11.502 -12.607 -20.996 1.00 85.38 90 PRO A CA 1
ATOM 716 C C . PRO A 1 90 ? 11.093 -13.585 -22.093 1.00 85.38 90 PRO A C 1
ATOM 718 O O . PRO A 1 90 ? 9.958 -14.069 -22.124 1.00 85.38 90 PRO A O 1
ATOM 721 N N . HIS A 1 91 ? 12.022 -13.900 -22.995 1.00 80.81 91 HIS A N 1
ATOM 722 C CA . HIS A 1 91 ? 11.736 -14.776 -24.134 1.00 80.81 91 HIS A CA 1
ATOM 723 C C . HIS A 1 91 ? 11.330 -16.190 -23.686 1.00 80.81 91 HIS A C 1
ATOM 725 O O . HIS A 1 91 ? 10.429 -16.784 -24.277 1.00 80.81 91 HIS A O 1
ATOM 731 N N . SER A 1 92 ? 11.929 -16.672 -22.594 1.00 79.00 92 SER A N 1
ATOM 732 C CA . SER A 1 92 ? 11.587 -17.918 -21.897 1.00 79.00 92 SER A CA 1
ATOM 733 C C . SER A 1 92 ? 10.112 -17.976 -21.463 1.00 79.00 92 SER A C 1
ATOM 735 O O . SER A 1 92 ? 9.452 -19.004 -21.601 1.00 79.00 92 SER A O 1
ATOM 737 N N . LEU A 1 93 ? 9.563 -16.852 -20.990 1.00 74.94 93 LEU A N 1
ATOM 738 C CA . LEU A 1 93 ? 8.202 -16.739 -20.460 1.00 74.94 93 LEU A CA 1
ATOM 739 C C . LEU A 1 93 ? 7.170 -16.343 -21.524 1.00 74.94 93 LEU A C 1
ATOM 741 O O . LEU A 1 93 ? 5.968 -16.545 -21.332 1.00 74.94 93 LEU A O 1
ATOM 745 N N . LYS A 1 94 ? 7.614 -15.814 -22.669 1.00 76.31 94 LYS A N 1
ATOM 746 C CA . LYS A 1 94 ? 6.737 -15.336 -23.748 1.00 76.31 94 LYS A CA 1
ATOM 747 C C . LYS A 1 94 ? 5.905 -16.453 -24.382 1.00 76.31 94 LYS A C 1
ATOM 749 O O . LYS A 1 94 ? 4.744 -16.225 -24.712 1.00 76.31 94 LYS A O 1
ATOM 754 N N . ALA A 1 95 ? 6.456 -17.663 -24.485 1.00 66.00 95 ALA A N 1
ATOM 755 C CA . ALA A 1 95 ? 5.733 -18.844 -24.968 1.00 66.00 95 ALA A CA 1
ATOM 756 C C . ALA A 1 95 ? 4.654 -19.329 -23.981 1.00 66.00 95 ALA A C 1
ATOM 758 O O . ALA A 1 95 ? 3.652 -19.905 -24.389 1.00 66.00 95 ALA A O 1
ATOM 759 N N . MET A 1 96 ? 4.831 -19.053 -22.687 1.00 60.84 96 MET A N 1
ATOM 760 C CA . MET A 1 96 ? 3.920 -19.479 -21.621 1.00 60.84 96 MET A CA 1
ATOM 761 C C . MET A 1 96 ? 2.745 -18.505 -21.425 1.00 60.84 96 MET A C 1
ATOM 763 O O . MET A 1 96 ? 1.688 -18.898 -20.939 1.00 60.84 96 MET A O 1
ATOM 767 N N . GLY A 1 97 ? 2.914 -17.236 -21.818 1.00 55.78 97 GLY A N 1
ATOM 768 C CA . GLY A 1 97 ? 1.876 -16.196 -21.756 1.00 55.78 97 GLY A CA 1
ATOM 769 C C . GLY A 1 97 ? 1.002 -16.077 -23.012 1.00 55.78 97 GLY A C 1
ATOM 770 O O . GLY A 1 97 ? 0.063 -15.277 -23.042 1.00 55.78 97 GLY A O 1
ATOM 771 N N . GLY A 1 98 ? 1.305 -16.847 -24.057 1.00 51.00 98 GLY A N 1
ATOM 772 C CA . GLY A 1 98 ? 0.698 -16.733 -25.377 1.00 51.00 98 GLY A CA 1
ATOM 773 C C . GLY A 1 98 ? -0.561 -17.567 -25.574 1.00 51.00 98 GLY A C 1
ATOM 774 O O . GLY A 1 98 ? -0.588 -18.313 -26.532 1.00 51.00 98 GLY A O 1
ATOM 775 N N . GLU A 1 99 ? -1.571 -17.461 -24.701 1.00 49.28 99 GLU A N 1
ATOM 776 C CA . GLU A 1 99 ? -2.964 -17.900 -24.951 1.00 49.28 99 GLU A CA 1
ATOM 777 C C . GLU A 1 99 ? -3.843 -17.601 -23.715 1.00 49.28 99 GLU A C 1
ATOM 779 O O . GLU A 1 99 ? -4.129 -18.464 -22.893 1.00 49.28 99 GLU A O 1
ATOM 784 N N . GLY A 1 100 ? -4.277 -16.348 -23.514 1.00 47.94 100 GLY A N 1
ATOM 785 C CA . GLY A 1 100 ? -5.234 -16.079 -22.422 1.00 47.94 100 GLY A CA 1
ATOM 786 C C . GLY A 1 100 ? -5.578 -14.629 -22.090 1.00 47.94 100 GLY A C 1
ATOM 787 O O . GLY A 1 100 ? -6.566 -14.379 -21.401 1.00 47.94 100 GLY A O 1
ATOM 788 N N . GLY A 1 101 ? -4.830 -13.644 -22.588 1.00 49.81 101 GLY A N 1
ATOM 789 C CA . GLY A 1 101 ? -5.055 -12.234 -22.262 1.00 49.81 101 GLY A CA 1
ATOM 790 C C . GLY A 1 101 ? -5.652 -11.434 -23.417 1.00 49.81 101 GLY A C 1
ATOM 791 O O . GLY A 1 101 ? -4.926 -10.992 -24.296 1.00 49.81 101 GLY A O 1
ATOM 792 N N . SER A 1 102 ? -6.957 -11.152 -23.364 1.00 51.03 102 SER A N 1
ATOM 793 C CA . SER A 1 102 ? -7.700 -10.225 -24.245 1.00 51.03 102 SER A CA 1
ATOM 794 C C . SER A 1 102 ? -8.299 -10.787 -25.545 1.00 51.03 102 SER A C 1
ATOM 796 O O . SER A 1 102 ? -8.271 -10.169 -26.611 1.00 51.03 102 SER A O 1
ATOM 798 N N . ALA A 1 103 ? -9.071 -11.870 -25.427 1.00 47.38 103 ALA A N 1
ATOM 799 C CA . ALA A 1 103 ? -10.250 -11.988 -26.279 1.00 47.38 103 ALA A CA 1
ATOM 800 C C . ALA A 1 103 ? -11.146 -10.762 -26.021 1.00 47.38 103 ALA A C 1
ATOM 802 O O . ALA A 1 103 ? -11.936 -10.726 -25.072 1.00 47.38 103 ALA A O 1
ATOM 803 N N . LYS A 1 104 ? -11.001 -9.722 -26.853 1.00 53.44 104 LYS A N 1
ATOM 804 C CA . LYS A 1 104 ? -11.958 -8.624 -26.987 1.00 53.44 104 LYS A CA 1
ATOM 805 C C . LYS A 1 104 ? -13.322 -9.264 -27.230 1.00 53.44 104 LYS A C 1
ATOM 807 O O . LYS A 1 104 ? -13.686 -9.551 -28.368 1.00 53.44 104 LYS A O 1
ATOM 812 N N . ARG A 1 105 ? -14.102 -9.488 -26.166 1.00 50.91 105 ARG A N 1
ATOM 813 C CA . ARG A 1 105 ? -15.527 -9.808 -26.270 1.00 50.91 105 ARG A CA 1
ATOM 814 C C . ARG A 1 105 ? -16.184 -8.576 -26.870 1.00 50.91 105 ARG A C 1
ATOM 816 O O . ARG A 1 105 ? -16.652 -7.688 -26.161 1.00 50.91 105 ARG A O 1
ATOM 823 N N . LYS A 1 106 ? -16.201 -8.516 -28.201 1.00 51.81 106 LYS A N 1
ATOM 824 C CA . LYS A 1 106 ? -17.024 -7.605 -28.984 1.00 51.81 106 LYS A CA 1
ATOM 825 C C . LYS A 1 106 ? -18.466 -7.992 -28.683 1.00 51.81 106 LYS A C 1
ATOM 827 O O . LYS A 1 106 ? -19.072 -8.794 -29.388 1.00 51.81 106 LYS A O 1
ATOM 832 N N . ARG A 1 107 ? -19.014 -7.469 -27.582 1.00 50.88 107 ARG A N 1
ATOM 833 C CA . ARG A 1 107 ? -20.444 -7.559 -27.298 1.00 50.88 107 ARG A CA 1
ATOM 834 C C . ARG A 1 107 ? -21.138 -6.740 -28.377 1.00 50.88 107 ARG A C 1
ATOM 836 O O . ARG A 1 107 ? -21.308 -5.534 -28.244 1.00 50.88 107 ARG A O 1
ATOM 843 N N . ARG A 1 108 ? -21.534 -7.407 -29.459 1.00 52.38 108 ARG A N 1
ATOM 844 C CA . ARG A 1 108 ? -22.612 -6.942 -30.327 1.00 52.38 108 ARG A CA 1
ATOM 845 C C . ARG A 1 108 ? -23.885 -6.942 -29.482 1.00 52.38 108 ARG A C 1
ATOM 847 O O . ARG A 1 108 ? -24.603 -7.930 -29.427 1.00 52.38 108 ARG A O 1
ATOM 854 N N . ARG A 1 109 ? -24.126 -5.850 -28.758 1.00 48.44 109 ARG A N 1
ATOM 855 C CA . ARG A 1 109 ? -25.469 -5.500 -28.299 1.00 48.44 109 ARG A CA 1
ATOM 856 C C . ARG A 1 109 ? -26.037 -4.547 -29.334 1.00 48.44 109 ARG A C 1
ATOM 858 O O . ARG A 1 109 ? -25.590 -3.409 -29.446 1.00 48.44 109 ARG A O 1
ATOM 865 N N . GLY A 1 110 ? -26.957 -5.070 -30.138 1.00 43.22 110 GLY A N 1
ATOM 866 C CA . GLY A 1 110 ? -27.836 -4.244 -30.944 1.00 43.22 110 GLY A CA 1
ATOM 867 C C . GLY A 1 110 ? -28.642 -3.296 -30.057 1.00 43.22 110 GLY A C 1
ATOM 868 O O . GLY A 1 110 ? -28.882 -3.593 -28.890 1.00 43.22 110 GLY A O 1
ATOM 869 N N . GLY 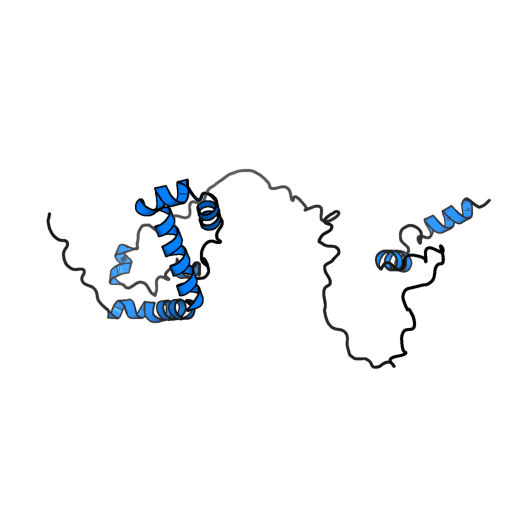A 1 111 ? -29.016 -2.161 -30.649 1.00 50.22 111 GLY A N 1
ATOM 870 C CA . GLY A 1 111 ? -30.166 -1.344 -30.269 1.00 50.22 111 GLY A CA 1
ATOM 871 C C . GLY A 1 111 ? -30.198 -0.818 -28.835 1.00 50.22 111 GLY A C 1
ATOM 872 O O . GLY A 1 111 ? -30.594 -1.519 -27.920 1.00 50.22 111 GLY A O 1
ATOM 873 N N . ILE A 1 112 ? -29.872 0.463 -28.668 1.00 47.00 112 ILE A N 1
ATOM 874 C CA . ILE A 1 112 ? -30.792 1.505 -28.175 1.00 47.00 112 ILE A CA 1
ATOM 875 C C . ILE A 1 112 ? -30.046 2.826 -28.375 1.00 47.00 112 ILE A C 1
ATOM 877 O O . ILE A 1 112 ? -28.989 3.066 -27.788 1.00 47.00 112 ILE A O 1
ATOM 881 N N . ARG A 1 113 ? -30.586 3.677 -29.251 1.00 50.56 113 ARG A N 1
ATOM 882 C CA . ARG A 1 113 ? -30.149 5.064 -29.412 1.00 50.56 113 ARG A CA 1
ATOM 883 C C . ARG A 1 113 ? -30.299 5.740 -28.049 1.00 50.56 113 ARG A C 1
ATOM 885 O O . ARG A 1 113 ? -31.417 5.924 -27.575 1.00 50.56 113 ARG A O 1
ATOM 892 N N . ARG A 1 114 ? -29.186 6.073 -27.390 1.00 45.94 114 ARG A N 1
ATOM 893 C CA . ARG A 1 114 ? -29.224 6.938 -26.210 1.00 45.94 114 ARG A CA 1
ATOM 894 C C . ARG A 1 114 ? -29.597 8.331 -26.694 1.00 45.94 114 ARG A C 1
ATOM 896 O O . ARG A 1 114 ? -28.769 9.024 -27.274 1.00 45.94 114 ARG A O 1
ATOM 903 N N . ALA A 1 115 ? -30.860 8.692 -26.497 1.00 49.66 115 ALA A N 1
ATOM 904 C CA . ALA A 1 115 ? -31.299 10.071 -26.566 1.00 49.66 115 ALA A CA 1
ATOM 905 C C . ALA A 1 115 ? -30.395 10.913 -25.656 1.00 49.66 115 ALA A C 1
ATOM 907 O O . ALA A 1 115 ? -30.133 10.544 -24.507 1.00 49.66 115 ALA A O 1
ATOM 908 N N . ASP A 1 116 ? -29.897 12.010 -26.213 1.00 51.19 116 ASP A N 1
ATOM 909 C CA . ASP A 1 116 ? -29.124 13.043 -25.543 1.00 51.19 116 ASP A CA 1
ATOM 910 C C . ASP A 1 116 ? -29.936 13.597 -24.362 1.00 51.19 116 ASP A C 1
ATOM 912 O O . ASP A 1 116 ? -30.795 14.470 -24.502 1.00 51.19 116 ASP A O 1
ATOM 916 N N . LYS A 1 117 ? -29.720 13.028 -23.172 1.00 54.16 117 LYS A N 1
ATOM 917 C CA . LYS A 1 117 ? -30.287 13.545 -21.931 1.00 54.16 117 LYS A CA 1
ATOM 918 C C . LYS A 1 117 ? -29.409 14.705 -21.488 1.00 54.16 117 LYS A C 1
ATOM 920 O O . LYS A 1 117 ? -28.564 14.561 -20.603 1.00 54.16 117 LYS A O 1
ATOM 925 N N . ARG A 1 118 ? -29.637 15.859 -22.116 1.00 51.16 118 ARG A N 1
ATOM 926 C CA . ARG A 1 118 ? -29.184 17.165 -21.637 1.00 51.16 118 ARG A CA 1
ATOM 927 C C . ARG A 1 118 ? -29.511 17.257 -20.148 1.00 51.16 118 ARG A C 1
ATOM 929 O O . ARG A 1 118 ? -30.676 17.292 -19.754 1.00 51.16 118 ARG A O 1
ATOM 936 N N . ARG A 1 119 ? -28.477 17.227 -19.305 1.00 55.00 119 ARG A N 1
ATOM 937 C CA . ARG A 1 119 ? -28.614 17.482 -17.869 1.00 55.00 119 ARG A CA 1
ATOM 938 C C . ARG A 1 119 ? -29.152 18.898 -17.733 1.00 55.00 119 ARG A C 1
ATOM 940 O O . ARG A 1 119 ? -28.471 19.847 -18.110 1.00 55.00 119 ARG A O 1
ATOM 947 N N . ASN A 1 120 ? -30.380 19.026 -17.240 1.00 57.72 120 ASN A N 1
ATOM 948 C CA . ASN A 1 120 ? -30.9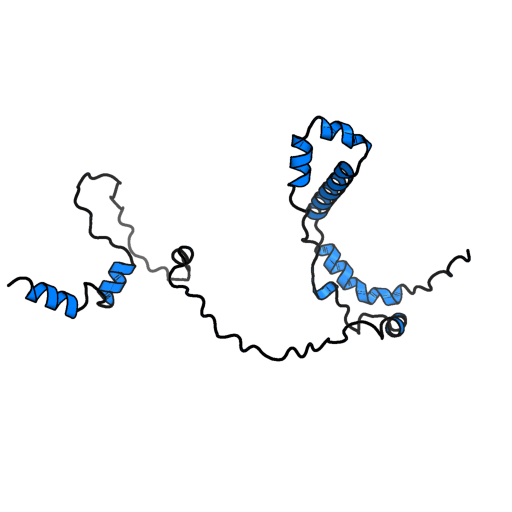88 20.310 -16.942 1.00 57.72 120 ASN A CA 1
ATOM 949 C C . ASN A 1 120 ? -30.166 20.985 -15.831 1.00 57.72 120 ASN A C 1
ATOM 951 O O . ASN A 1 120 ? -30.372 20.734 -14.649 1.00 57.72 120 ASN A O 1
ATOM 955 N N . LYS A 1 121 ? -29.177 21.790 -16.230 1.00 59.03 121 LYS A N 1
ATOM 956 C CA . LYS A 1 121 ? -28.250 22.528 -15.358 1.00 59.03 121 LYS A CA 1
ATOM 957 C C . LYS A 1 121 ? -28.897 23.799 -14.775 1.00 59.03 121 LYS A C 1
ATOM 959 O O . LYS A 1 121 ? -28.205 24.643 -14.225 1.00 59.03 121 LYS A O 1
ATOM 964 N N . GLY A 1 122 ? -30.213 23.962 -14.944 1.00 59.31 122 GLY A N 1
ATOM 965 C CA . GLY A 1 122 ? -30.943 25.177 -14.587 1.00 59.31 122 GLY A CA 1
ATOM 966 C C . GLY A 1 122 ? -31.307 25.316 -13.108 1.00 59.31 122 GLY A C 1
ATOM 967 O O . GLY A 1 122 ? -31.643 26.420 -12.702 1.00 59.31 122 GLY A O 1
ATOM 968 N N . ASN A 1 123 ? -31.222 24.241 -12.316 1.00 58.41 123 ASN A N 1
ATOM 969 C CA . ASN A 1 123 ? -31.651 24.217 -10.909 1.00 58.41 123 ASN A CA 1
ATOM 970 C C . ASN A 1 123 ? -30.629 23.525 -9.982 1.00 58.41 123 ASN A C 1
ATOM 972 O O . ASN A 1 123 ? -31.017 22.913 -8.993 1.00 58.41 123 ASN A O 1
ATOM 976 N N . ASP A 1 124 ? -29.332 23.587 -10.301 1.00 68.75 124 ASP A N 1
ATOM 977 C CA . ASP A 1 124 ? -28.277 23.085 -9.408 1.00 68.75 124 ASP A CA 1
ATOM 978 C C . ASP A 1 124 ? -27.748 24.233 -8.518 1.00 68.75 124 ASP A C 1
ATOM 980 O O . ASP A 1 124 ? -26.987 25.075 -9.010 1.00 68.75 124 ASP A O 1
ATOM 984 N N . PRO A 1 125 ? -28.149 24.316 -7.231 1.00 66.19 125 PRO A N 1
ATOM 985 C CA . PRO A 1 125 ? -27.754 25.399 -6.323 1.00 66.19 125 PRO A CA 1
ATOM 986 C C . PRO A 1 125 ? -26.264 25.372 -5.946 1.00 66.19 125 PRO A C 1
ATOM 988 O O . PRO A 1 125 ? -25.779 26.308 -5.314 1.00 66.19 125 PRO A O 1
ATOM 991 N N . LEU A 1 126 ? -25.514 24.337 -6.341 1.00 62.97 126 LEU A N 1
ATOM 992 C CA . LEU A 1 126 ? -24.081 24.228 -6.069 1.00 62.97 126 LEU A CA 1
ATOM 993 C C . LEU A 1 126 ? -23.203 24.819 -7.187 1.00 62.97 126 LEU A C 1
ATOM 995 O O . LEU A 1 126 ? -21.992 24.932 -7.027 1.00 62.97 126 LEU A O 1
ATOM 999 N N . GLN A 1 127 ? -23.793 25.216 -8.320 1.00 60.50 127 GLN A N 1
ATOM 1000 C CA . GLN A 1 127 ? -23.076 25.816 -9.457 1.00 60.50 127 GLN A CA 1
ATOM 1001 C C . GLN A 1 127 ? -23.116 27.354 -9.462 1.00 60.50 127 GLN A C 1
ATOM 1003 O O . GLN A 1 127 ? -22.487 27.981 -10.309 1.00 60.50 127 GLN A O 1
ATOM 1008 N N . THR A 1 128 ? -23.819 27.991 -8.519 1.00 57.78 128 THR A N 1
ATOM 1009 C CA . THR A 1 128 ? -23.840 29.461 -8.373 1.00 57.78 128 THR A CA 1
ATOM 1010 C C . THR A 1 128 ? -22.707 30.015 -7.510 1.00 57.78 128 THR A C 1
ATOM 1012 O O . THR A 1 128 ? -22.554 31.230 -7.442 1.00 57.78 128 THR A O 1
ATOM 1015 N N . PHE A 1 129 ? -21.901 29.153 -6.882 1.00 57.66 129 PHE A N 1
ATOM 1016 C CA . PHE A 1 129 ? -20.757 29.550 -6.049 1.00 57.66 129 PHE A CA 1
ATOM 1017 C C . PHE A 1 129 ? -19.393 29.239 -6.691 1.00 57.66 129 PHE A C 1
ATOM 1019 O O . PHE A 1 129 ? -18.365 29.267 -6.022 1.00 57.66 129 PHE A O 1
ATOM 1026 N N . GLY A 1 130 ? -19.361 28.974 -8.001 1.00 45.56 130 GLY A N 1
ATOM 1027 C CA . GLY A 1 130 ? -18.121 28.821 -8.760 1.00 45.56 130 GLY A CA 1
ATOM 1028 C C . GLY A 1 130 ? -17.467 30.169 -9.055 1.00 45.56 130 GLY A C 1
ATOM 1029 O O . GLY A 1 130 ? -17.629 30.707 -10.147 1.00 45.56 130 GLY A O 1
ATOM 1030 N N . GLY A 1 131 ? -16.738 30.712 -8.081 1.00 51.41 131 GLY A N 1
ATOM 1031 C CA . GLY A 1 131 ? -15.749 31.758 -8.317 1.00 51.41 131 GLY A CA 1
ATOM 1032 C C . GLY A 1 131 ? -14.586 31.188 -9.127 1.00 51.41 131 GLY A C 1
ATOM 1033 O O . GLY A 1 131 ? -13.805 30.390 -8.617 1.00 51.41 131 GLY A O 1
ATOM 1034 N N . ALA A 1 132 ? -14.484 31.580 -10.394 1.00 36.75 132 ALA A N 1
ATOM 1035 C CA . ALA A 1 132 ? -13.267 31.419 -11.175 1.00 36.75 132 ALA A CA 1
ATOM 1036 C C . ALA A 1 132 ? -12.415 32.674 -10.968 1.00 36.75 132 ALA A C 1
ATOM 1038 O O . ALA A 1 132 ? -12.752 33.750 -11.459 1.00 36.75 132 ALA A O 1
ATOM 1039 N N . GLY A 1 133 ? -11.339 32.526 -10.199 1.00 38.59 133 GLY A N 1
ATOM 1040 C CA . GLY A 1 133 ? -10.230 33.468 -10.211 1.00 38.59 133 GLY A CA 1
ATOM 1041 C C . GLY A 1 133 ? -9.454 33.347 -11.523 1.00 38.59 133 GLY A C 1
ATOM 1042 O O . GLY A 1 133 ? -9.228 32.242 -12.017 1.00 38.59 133 GLY A O 1
ATOM 1043 N N . GLY A 1 134 ? -9.053 34.491 -12.069 1.00 33.50 134 GLY A N 1
ATOM 1044 C CA . GLY A 1 134 ? -8.167 34.589 -13.222 1.00 33.50 134 GLY A CA 1
ATOM 1045 C C . GLY A 1 134 ? -7.888 36.045 -13.587 1.00 33.50 134 GLY A C 1
ATOM 1046 O O . GLY A 1 134 ? -8.707 36.646 -14.266 1.00 33.50 134 GLY A O 1
ATOM 1047 N N . GLY A 1 135 ? -6.750 36.556 -13.098 1.00 41.31 135 GLY A N 1
ATOM 1048 C CA . GLY A 1 135 ? -5.932 37.656 -13.635 1.00 41.31 135 GLY A CA 1
ATOM 1049 C C . GLY A 1 135 ? -6.612 38.974 -14.017 1.00 41.31 135 GLY A C 1
ATOM 1050 O O . GLY A 1 135 ? -7.225 39.067 -15.074 1.00 41.31 135 GLY A O 1
ATOM 1051 N N . ALA A 1 136 ? -6.389 40.018 -13.220 1.00 34.22 136 ALA A N 1
ATOM 1052 C CA . ALA A 1 136 ? -6.466 41.404 -13.673 1.00 34.22 136 ALA A CA 1
ATOM 1053 C C . ALA A 1 136 ? -5.348 42.200 -12.987 1.00 34.22 136 ALA A C 1
ATOM 1055 O O . ALA A 1 136 ? -5.016 41.931 -11.833 1.00 34.22 136 ALA A O 1
ATOM 1056 N N . GLU A 1 137 ? -4.737 43.070 -13.772 1.00 35.16 137 GLU A N 1
ATOM 1057 C CA . GLU A 1 137 ? -3.461 43.740 -13.573 1.00 35.16 137 GLU A CA 1
ATOM 1058 C C . GLU A 1 137 ? -3.513 44.773 -12.434 1.00 35.16 137 GLU A C 1
ATOM 1060 O O . GLU A 1 137 ? -4.575 45.255 -12.040 1.00 35.16 137 GLU A O 1
ATOM 1065 N N . ASP A 1 138 ? -2.340 45.012 -11.849 1.00 43.25 138 ASP A N 1
ATOM 1066 C CA . ASP A 1 138 ? -2.072 45.997 -10.805 1.00 43.25 138 ASP A CA 1
ATOM 1067 C C . ASP A 1 138 ? -2.041 47.393 -11.435 1.00 43.25 138 ASP A C 1
ATOM 1069 O O . ASP A 1 138 ? -1.006 47.834 -11.932 1.00 43.25 138 ASP A O 1
ATOM 1073 N N . ASP A 1 139 ? -3.188 48.070 -11.418 1.00 34.34 139 ASP A N 1
ATOM 1074 C CA . ASP A 1 139 ? -3.309 49.478 -11.779 1.00 34.34 139 ASP A CA 1
ATOM 1075 C C . ASP A 1 139 ? -3.624 50.266 -10.501 1.00 34.34 139 ASP A C 1
ATOM 1077 O O . ASP A 1 139 ? -4.677 50.101 -9.879 1.00 34.34 139 ASP A O 1
ATOM 1081 N N . GLY A 1 140 ? -2.667 51.085 -10.065 1.00 46.97 140 GLY A N 1
ATOM 1082 C CA . GLY A 1 140 ? -2.742 51.836 -8.818 1.00 46.97 140 GLY A CA 1
ATOM 1083 C C . GLY A 1 140 ? -3.859 52.882 -8.794 1.00 46.97 140 GLY A C 1
ATOM 1084 O O . GLY A 1 140 ? -3.872 53.803 -9.605 1.00 46.97 140 GLY A O 1
ATOM 1085 N N . GLU A 1 141 ? -4.722 52.793 -7.779 1.00 36.38 141 GLU A N 1
ATOM 1086 C CA . GLU A 1 141 ? -5.565 53.894 -7.303 1.00 36.38 141 GLU A CA 1
ATOM 1087 C C . GLU A 1 141 ? -5.694 53.852 -5.763 1.00 36.38 141 GLU A C 1
ATOM 1089 O O . GLU A 1 141 ? -5.691 52.799 -5.121 1.00 36.38 141 GLU A O 1
ATOM 1094 N N . GLU A 1 142 ? -5.714 55.043 -5.174 1.00 38.31 142 GLU A N 1
ATOM 1095 C CA . GLU A 1 142 ? -5.547 55.406 -3.762 1.00 38.31 142 GLU A CA 1
ATOM 1096 C C . GLU A 1 142 ? -6.547 54.729 -2.792 1.00 38.31 142 GLU A C 1
ATOM 1098 O O . GLU A 1 142 ? -7.763 54.778 -2.976 1.00 38.31 142 GLU A O 1
ATOM 1103 N N . ARG A 1 143 ? -6.051 54.116 -1.702 1.00 46.59 143 ARG A N 1
ATOM 1104 C CA . ARG A 1 143 ? -6.895 53.512 -0.650 1.00 46.59 143 ARG A CA 1
ATOM 1105 C C . ARG A 1 143 ? -7.545 54.590 0.224 1.00 46.59 143 ARG A C 1
ATOM 1107 O O . ARG A 1 143 ? -6.977 54.987 1.240 1.00 46.59 143 ARG A O 1
ATOM 1114 N N . VAL A 1 144 ? -8.762 55.001 -0.121 1.00 48.91 144 VAL A N 1
ATOM 1115 C CA . VAL A 1 144 ? -9.642 55.763 0.781 1.00 48.91 144 VAL A CA 1
ATOM 1116 C C . VAL A 1 144 ? -10.272 54.805 1.804 1.00 48.91 144 VAL A C 1
ATOM 1118 O O . VAL A 1 144 ? -10.786 53.748 1.442 1.00 48.91 144 VAL A O 1
ATOM 1121 N N . ALA A 1 145 ? -10.186 55.147 3.092 1.00 47.44 145 ALA A N 1
ATOM 1122 C CA . ALA A 1 145 ? -10.694 54.348 4.210 1.00 47.44 145 ALA A CA 1
ATOM 1123 C C . ALA A 1 145 ? -12.229 54.178 4.159 1.00 47.44 145 ALA A C 1
ATOM 1125 O O . ALA A 1 145 ? -12.941 55.165 3.996 1.00 47.44 145 ALA A O 1
ATOM 1126 N N . ASP A 1 146 ? -12.723 52.944 4.328 1.00 49.75 146 ASP A N 1
ATOM 1127 C CA . ASP A 1 146 ? -14.136 52.562 4.157 1.00 49.75 146 ASP A CA 1
ATOM 1128 C C . ASP A 1 146 ? -14.947 52.704 5.475 1.00 49.75 146 ASP A C 1
ATOM 1130 O O . ASP A 1 146 ? -14.627 52.027 6.462 1.00 49.75 146 ASP A O 1
ATOM 1134 N N . PRO A 1 147 ? -15.960 53.594 5.544 1.00 52.78 147 PRO A N 1
ATOM 1135 C CA . PRO A 1 147 ? -16.662 53.961 6.775 1.00 52.78 147 PRO A CA 1
ATOM 1136 C C . PRO A 1 147 ? -17.990 53.218 7.058 1.00 52.78 147 PRO A C 1
ATOM 1138 O O . PRO A 1 147 ? -18.813 53.770 7.783 1.00 52.78 147 PRO A O 1
ATOM 1141 N N . ASP A 1 148 ? -18.204 51.980 6.597 1.00 47.28 148 ASP A N 1
ATOM 1142 C CA . ASP A 1 148 ? -19.461 51.226 6.838 1.00 47.28 148 ASP A CA 1
ATOM 1143 C C . ASP A 1 148 ? -19.239 49.903 7.607 1.00 47.28 148 ASP A C 1
ATOM 1145 O O . ASP A 1 148 ? -19.464 48.791 7.131 1.00 47.28 148 ASP A O 1
ATOM 1149 N N . ARG A 1 149 ? -18.730 49.935 8.841 1.00 48.91 149 ARG A N 1
ATOM 1150 C CA . ARG A 1 149 ? -19.546 50.105 10.060 1.00 48.91 149 ARG A CA 1
ATOM 1151 C C . ARG A 1 149 ? -20.979 49.567 9.917 1.00 48.91 149 ARG A C 1
ATOM 1153 O O . ARG A 1 149 ? -21.927 50.278 9.604 1.00 48.91 149 A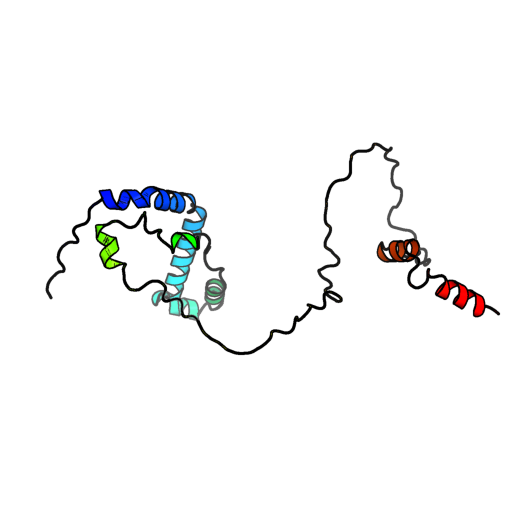RG A O 1
ATOM 1160 N N . ILE A 1 150 ? -21.141 48.291 10.255 1.00 41.62 150 ILE A N 1
ATOM 1161 C CA . ILE A 1 150 ? -22.435 47.615 10.389 1.00 41.62 150 ILE A CA 1
ATOM 1162 C C . ILE A 1 150 ? -23.176 48.195 11.606 1.00 41.62 150 ILE A C 1
ATOM 1164 O O . ILE A 1 150 ? -22.979 47.705 12.711 1.00 41.62 150 ILE A O 1
ATOM 1168 N N . TYR A 1 151 ? -23.961 49.262 11.432 1.00 45.16 151 TYR A N 1
ATOM 1169 C CA . TYR A 1 151 ? -25.261 49.485 12.093 1.00 45.16 151 TYR A CA 1
ATOM 1170 C C . TYR A 1 151 ? -25.830 50.857 11.701 1.00 45.16 151 TYR A C 1
ATOM 1172 O O . TYR A 1 151 ? -25.427 51.880 12.251 1.00 45.16 151 TYR A O 1
ATOM 1180 N N . THR A 1 152 ? -26.857 50.879 10.853 1.00 40.88 152 THR A N 1
ATOM 1181 C CA . THR A 1 152 ? -27.915 51.891 10.953 1.00 40.88 152 THR A CA 1
ATOM 1182 C C . THR A 1 152 ? -29.270 51.200 10.814 1.00 40.88 152 THR A C 1
ATOM 1184 O O . THR A 1 152 ? -29.512 50.412 9.904 1.00 40.88 152 THR A O 1
ATOM 1187 N N . LYS A 1 153 ? -30.133 51.432 11.810 1.00 45.16 153 LYS A N 1
ATOM 1188 C CA . LYS A 1 153 ? -31.553 51.082 11.792 1.00 45.16 153 LYS A CA 1
ATOM 1189 C C . LYS A 1 153 ? -32.247 52.017 10.802 1.00 45.16 153 LYS A C 1
ATOM 1191 O O . LYS A 1 153 ? -32.620 53.125 11.176 1.00 45.16 153 LYS A O 1
ATOM 1196 N N . SER A 1 154 ? -32.427 51.576 9.570 1.00 43.88 154 SER A N 1
ATOM 1197 C CA . SER A 1 154 ? -33.450 52.116 8.683 1.00 43.88 154 SER A CA 1
ATOM 1198 C C . SER A 1 154 ? -34.159 50.940 8.025 1.00 43.88 154 SER A C 1
ATOM 1200 O O . SER A 1 154 ? -33.526 50.085 7.414 1.00 43.88 154 SER A O 1
ATOM 1202 N N . ASP A 1 155 ? -35.485 50.884 8.144 1.00 48.31 155 ASP A N 1
ATOM 1203 C CA . ASP A 1 155 ? -36.327 49.893 7.454 1.00 48.31 155 ASP A CA 1
ATOM 1204 C C . ASP A 1 155 ? -36.428 50.163 5.935 1.00 48.31 155 ASP A C 1
ATOM 1206 O O . ASP A 1 155 ? -37.285 49.624 5.233 1.00 48.31 155 ASP A O 1
ATOM 1210 N N . ASP A 1 156 ? -35.522 50.983 5.402 1.00 52.84 156 ASP A N 1
ATOM 1211 C CA . ASP A 1 156 ? -35.332 51.191 3.978 1.00 52.84 156 ASP A CA 1
ATOM 1212 C C . ASP A 1 156 ? -34.494 50.020 3.457 1.00 52.84 156 ASP A C 1
ATOM 1214 O O . ASP A 1 156 ? -33.262 50.019 3.506 1.00 52.84 156 ASP A O 1
ATOM 1218 N N . VAL A 1 157 ? -35.171 48.957 3.015 1.00 54.78 157 VAL A N 1
ATOM 1219 C CA . VAL A 1 157 ? -34.529 47.840 2.311 1.00 54.78 157 VAL A CA 1
ATOM 1220 C C . VAL A 1 157 ? -33.855 48.380 1.050 1.00 54.78 157 VAL A C 1
ATOM 1222 O O . VAL A 1 157 ? -34.465 48.489 -0.017 1.00 54.78 157 VAL A O 1
ATOM 1225 N N . GLY A 1 158 ? -32.574 48.729 1.189 1.00 59.91 158 GLY A N 1
ATOM 1226 C CA . GLY A 1 158 ? -31.729 49.224 0.115 1.00 59.91 158 GLY A CA 1
ATOM 1227 C C . GLY A 1 158 ? -31.848 48.340 -1.124 1.00 59.91 158 GLY A C 1
ATOM 1228 O O . GLY A 1 158 ? -31.913 47.107 -1.048 1.00 59.91 158 GLY A O 1
ATOM 1229 N N . GLN A 1 159 ? -31.928 48.969 -2.296 1.00 58.50 159 GLN A N 1
ATOM 1230 C CA . GLN A 1 159 ? -32.158 48.253 -3.546 1.00 58.50 159 GLN A CA 1
ATOM 1231 C C . GLN A 1 159 ? -31.058 47.207 -3.768 1.00 58.50 159 GLN A C 1
ATOM 1233 O O . GLN A 1 159 ? -29.884 47.545 -3.873 1.00 58.50 159 GLN A O 1
ATOM 1238 N N . SER A 1 160 ? -31.434 45.926 -3.872 1.00 60.62 160 SER A N 1
ATOM 1239 C CA . SER A 1 160 ? -30.457 44.833 -3.946 1.00 60.62 160 SER A CA 1
ATOM 1240 C C . SER A 1 160 ? -29.449 45.029 -5.085 1.00 60.62 160 SER A C 1
ATOM 1242 O O . SER A 1 160 ? -29.814 44.958 -6.260 1.00 60.62 160 SER A O 1
ATOM 1244 N N . THR A 1 161 ? -28.169 45.168 -4.747 1.00 60.78 161 THR A N 1
ATOM 1245 C CA . THR A 1 161 ? -27.038 45.338 -5.681 1.00 60.78 161 THR A CA 1
ATOM 1246 C C . THR A 1 161 ? -26.520 44.012 -6.251 1.00 60.78 161 THR A C 1
ATOM 1248 O O . THR A 1 161 ? -25.402 43.930 -6.759 1.00 60.78 161 THR A O 1
ATOM 1251 N N . SER A 1 162 ? -27.330 42.945 -6.204 1.00 67.25 162 SER A N 1
ATOM 1252 C CA . SER A 1 162 ? -26.923 41.620 -6.689 1.00 67.25 162 SER A CA 1
ATOM 1253 C C . SER A 1 162 ? -26.463 41.668 -8.154 1.00 67.25 162 SER A C 1
ATOM 1255 O O . SER A 1 162 ? -27.102 42.297 -9.007 1.00 67.25 162 SER A O 1
ATOM 1257 N N . GLY A 1 163 ? -25.378 40.953 -8.477 1.00 76.62 163 GLY A N 1
ATOM 1258 C CA . GLY A 1 163 ? -24.780 40.952 -9.820 1.00 76.62 163 GLY A CA 1
ATOM 1259 C C . GLY A 1 163 ? -25.765 40.575 -10.934 1.00 76.62 163 GLY A C 1
ATOM 1260 O O . GLY A 1 163 ? -25.708 41.116 -12.038 1.00 76.62 163 GLY A O 1
ATOM 1261 N N . ARG A 1 164 ? -26.761 39.733 -10.630 1.00 77.62 164 ARG A N 1
ATOM 1262 C CA . ARG A 1 164 ? -27.846 39.393 -11.562 1.00 77.62 164 ARG A CA 1
ATOM 1263 C C . ARG A 1 164 ? -28.757 40.587 -11.873 1.00 77.62 164 ARG A C 1
ATOM 1265 O O . ARG A 1 164 ? -29.198 40.704 -13.016 1.00 77.62 164 ARG A O 1
ATOM 1272 N N . LYS A 1 165 ? -29.061 41.458 -10.901 1.00 80.19 165 LYS A N 1
ATOM 1273 C CA . LYS A 1 165 ? -29.877 42.666 -11.130 1.00 80.19 165 LYS A CA 1
ATOM 1274 C C . LYS A 1 165 ? -29.107 43.669 -11.994 1.00 80.19 165 LYS A C 1
ATOM 1276 O O . LYS A 1 165 ? -29.656 44.108 -12.999 1.00 80.19 165 LYS A O 1
ATOM 1281 N N . ARG A 1 166 ? -27.814 43.885 -11.706 1.00 79.81 166 ARG A N 1
ATOM 1282 C CA . ARG A 1 166 ? -26.906 44.719 -12.526 1.00 79.81 166 ARG A CA 1
ATOM 1283 C C . ARG A 1 166 ? -26.782 44.207 -13.966 1.00 79.81 166 ARG A C 1
ATOM 1285 O O . ARG A 1 166 ? -26.871 44.984 -14.910 1.00 79.81 166 ARG A O 1
ATOM 1292 N N . TRP A 1 167 ? -26.649 42.892 -14.163 1.00 85.00 167 TRP A N 1
ATOM 1293 C CA . TRP A 1 167 ? -26.631 42.299 -15.507 1.00 85.00 167 TRP A CA 1
ATOM 1294 C C . TRP A 1 167 ? -27.962 42.500 -16.242 1.00 85.00 167 TRP A C 1
ATOM 1296 O O . TRP A 1 167 ? -27.974 42.874 -17.414 1.00 85.00 167 TRP A O 1
ATOM 1306 N N . LYS A 1 168 ? -29.099 42.290 -15.560 1.00 87.56 168 LYS A N 1
ATOM 1307 C CA . LYS A 1 168 ? -30.432 42.518 -16.144 1.00 87.56 168 LYS A CA 1
ATOM 1308 C C . LYS A 1 168 ? -30.653 43.981 -16.515 1.00 87.56 168 LYS A C 1
ATOM 1310 O O . LYS A 1 168 ? -31.296 44.231 -17.527 1.00 87.56 168 LYS A O 1
ATOM 1315 N N . GLU A 1 169 ? -30.126 44.917 -15.741 1.00 84.06 169 GLU A N 1
ATOM 1316 C CA . GLU A 1 169 ? -30.160 46.343 -16.054 1.00 84.06 169 GLU A CA 1
ATOM 1317 C C . GLU A 1 169 ? -29.298 46.663 -17.282 1.00 84.06 169 GLU A C 1
ATOM 1319 O O . GLU A 1 169 ? -29.826 47.159 -18.278 1.00 84.06 169 GLU A O 1
ATOM 1324 N N . LYS A 1 170 ? -28.018 46.256 -17.281 1.00 84.94 170 LYS A N 1
ATOM 1325 C CA . LYS A 1 170 ? -27.084 46.467 -18.404 1.00 84.94 170 LYS A CA 1
ATOM 1326 C C . LYS A 1 170 ? -27.604 45.874 -19.717 1.00 84.94 170 LYS A C 1
ATOM 1328 O O . LYS A 1 170 ? -27.512 46.503 -20.766 1.00 84.94 170 LYS A O 1
ATOM 1333 N N . HIS A 1 171 ? -28.188 44.679 -19.664 1.00 85.25 171 HIS A N 1
ATOM 1334 C CA . HIS A 1 171 ? -28.739 43.989 -20.836 1.00 85.25 171 HIS A CA 1
ATOM 1335 C C . HIS A 1 171 ? -30.247 44.210 -21.034 1.00 85.25 171 HIS A C 1
ATOM 1337 O O . HIS A 1 171 ? -30.857 43.555 -21.885 1.00 85.25 171 HIS A O 1
ATOM 1343 N N . ARG A 1 172 ? -30.851 45.123 -20.259 1.00 84.88 172 ARG A N 1
ATOM 1344 C CA . ARG A 1 172 ? -32.259 45.551 -20.343 1.00 84.88 172 ARG A CA 1
ATOM 1345 C C . ARG A 1 172 ? -33.247 44.383 -20.423 1.00 84.88 172 ARG A C 1
ATOM 1347 O O . ARG A 1 172 ? -34.114 44.309 -21.296 1.00 84.88 172 ARG A O 1
ATOM 1354 N N . LYS A 1 173 ? -33.105 43.435 -19.497 1.00 84.25 173 LYS A N 1
ATOM 1355 C CA . LYS A 1 173 ? -33.941 42.236 -19.356 1.00 84.25 173 LYS A CA 1
ATOM 1356 C C . LYS A 1 173 ? -34.917 42.367 -18.185 1.00 84.25 173 LYS A C 1
ATOM 1358 O O . LYS A 1 173 ? -34.633 43.011 -17.179 1.00 84.25 173 LYS A O 1
ATOM 1363 N N . GLY A 1 174 ? -36.057 41.683 -18.297 1.00 86.31 174 GLY A N 1
ATOM 1364 C CA . GLY A 1 174 ? -37.094 41.662 -17.262 1.00 86.31 174 GLY A CA 1
ATOM 1365 C C . GLY A 1 174 ? -37.712 43.044 -17.052 1.00 86.31 174 GLY A C 1
ATOM 1366 O O . GLY A 1 174 ? -38.177 43.665 -18.009 1.00 86.31 174 GLY A O 1
ATOM 1367 N N . GLU A 1 175 ? -37.671 43.529 -15.813 1.00 79.38 175 GLU A N 1
ATOM 1368 C CA . GLU A 1 175 ? -38.244 44.820 -15.408 1.00 79.38 175 GLU A CA 1
ATOM 1369 C C . GLU A 1 175 ? -37.561 46.031 -16.057 1.00 79.38 175 GLU A C 1
ATOM 1371 O O . GLU A 1 175 ? -38.194 47.068 -16.232 1.00 79.38 175 GLU A O 1
ATOM 1376 N N . PHE A 1 176 ? -36.302 45.888 -16.478 1.00 83.31 176 PHE A N 1
ATOM 1377 C CA . PHE A 1 176 ? -35.533 46.946 -17.146 1.00 83.31 176 PHE A CA 1
ATOM 1378 C C . PHE A 1 176 ? -35.721 46.961 -18.673 1.00 83.31 176 PHE A C 1
ATOM 1380 O O . PHE A 1 176 ? -35.115 47.772 -19.377 1.00 83.31 176 PHE A O 1
ATOM 1387 N N . SER A 1 177 ? -36.539 46.053 -19.218 1.00 86.44 177 SER A N 1
ATOM 1388 C CA . SER A 1 177 ? -36.851 46.035 -20.651 1.00 86.44 177 SER A CA 1
ATOM 1389 C C . SER A 1 177 ? -37.760 47.206 -21.042 1.00 86.44 177 SER A C 1
ATOM 1391 O O . SER A 1 177 ? -38.577 47.661 -20.242 1.00 86.44 177 SER A O 1
ATOM 1393 N N . ASN A 1 178 ? -37.672 47.676 -22.295 1.00 82.81 178 ASN A N 1
ATOM 1394 C CA . ASN A 1 178 ? -38.563 48.750 -22.772 1.00 82.81 178 ASN A CA 1
ATOM 1395 C C . ASN A 1 178 ? -40.034 48.378 -22.628 1.00 82.81 178 ASN A C 1
ATOM 1397 O O . ASN A 1 178 ? -40.814 49.175 -22.129 1.00 82.81 178 ASN A O 1
ATOM 1401 N N . LYS A 1 179 ? -40.383 47.128 -22.951 1.00 83.44 179 LYS A N 1
ATOM 1402 C CA . LYS A 1 179 ? -41.752 46.628 -22.822 1.00 83.44 179 LYS A CA 1
ATOM 1403 C C . LYS A 1 179 ? -42.287 46.764 -21.390 1.00 83.44 179 LYS A C 1
ATOM 1405 O O . LYS A 1 179 ? -43.441 47.138 -21.212 1.00 83.44 179 LYS A O 1
ATOM 1410 N N . ALA A 1 180 ? -41.461 46.489 -20.378 1.00 82.81 180 ALA A N 1
ATOM 1411 C CA . ALA A 1 180 ? -41.848 46.638 -18.975 1.00 82.81 180 ALA A CA 1
ATOM 1412 C C . ALA A 1 180 ? -41.988 48.113 -18.556 1.00 82.81 180 ALA A C 1
ATOM 1414 O O . ALA A 1 180 ? -42.916 48.456 -17.822 1.00 82.81 180 ALA A O 1
ATOM 1415 N N . ARG A 1 181 ? -41.112 48.996 -19.054 1.00 77.38 181 ARG A N 1
ATOM 1416 C CA . ARG A 1 181 ? -41.202 50.450 -18.821 1.00 77.38 181 ARG A CA 1
ATOM 1417 C C . ARG A 1 181 ? -42.459 51.048 -19.452 1.00 77.38 181 ARG A C 1
ATOM 1419 O O . ARG A 1 181 ? -43.168 51.801 -18.791 1.00 77.38 181 ARG A O 1
ATOM 1426 N N . ASP A 1 182 ? -42.762 50.664 -20.686 1.00 80.06 182 ASP A N 1
ATOM 1427 C CA . ASP A 1 182 ? -43.939 51.137 -21.418 1.00 80.06 182 ASP A CA 1
ATOM 1428 C C . ASP A 1 182 ? -45.237 50.621 -20.786 1.00 80.06 182 ASP A C 1
ATOM 1430 O O . ASP A 1 182 ? -46.214 51.362 -20.691 1.00 80.06 182 ASP A O 1
ATOM 1434 N N . ALA A 1 183 ? -45.239 49.380 -20.284 1.00 79.62 183 ALA A N 1
ATOM 1435 C CA . ALA A 1 183 ? -46.362 48.822 -19.534 1.00 79.62 183 ALA A CA 1
ATOM 1436 C C . ALA A 1 183 ? -46.620 49.587 -18.225 1.00 79.62 183 ALA A C 1
ATOM 1438 O O . ALA A 1 183 ? -47.763 49.947 -17.952 1.00 79.62 183 ALA A O 1
ATOM 1439 N N . LYS A 1 184 ? -45.570 49.914 -17.453 1.00 76.19 184 LYS A N 1
ATOM 1440 C CA . LYS A 1 184 ? -45.705 50.754 -16.247 1.00 76.19 184 LYS A CA 1
ATOM 1441 C C . LYS A 1 184 ? -46.221 52.156 -16.574 1.00 76.19 184 LYS A C 1
ATOM 1443 O O . LYS A 1 184 ? -47.038 52.687 -15.834 1.00 76.19 184 LYS A O 1
ATOM 1448 N N . LYS A 1 185 ? -45.790 52.737 -17.698 1.00 71.31 185 LYS A N 1
ATOM 1449 C CA . LYS A 1 185 ? -46.238 54.067 -18.141 1.00 71.31 185 LYS A CA 1
ATOM 1450 C C . LYS A 1 185 ? -47.697 54.070 -18.615 1.00 71.31 185 LYS A C 1
ATOM 1452 O O . LYS A 1 185 ? -48.378 55.075 -18.454 1.00 71.31 185 LYS A O 1
ATOM 1457 N N . LYS A 1 186 ? -48.183 52.954 -19.175 1.00 70.81 186 LYS A N 1
ATOM 1458 C CA . LYS A 1 186 ? -49.590 52.769 -19.574 1.00 70.81 186 LYS A CA 1
ATOM 1459 C C . LYS A 1 186 ? -50.539 52.496 -18.404 1.00 70.81 186 LYS A C 1
ATOM 1461 O O . LYS A 1 186 ? -51.710 52.808 -18.536 1.00 70.81 186 LYS A O 1
ATOM 1466 N N . GLY A 1 187 ? -50.052 51.938 -17.295 1.00 64.75 187 GLY A N 1
ATOM 1467 C CA . GLY A 1 187 ? -50.856 51.676 -16.092 1.00 64.75 187 GLY A CA 1
ATOM 1468 C C . GLY A 1 187 ? -50.989 52.857 -15.120 1.00 64.75 187 GLY A C 1
ATOM 1469 O O . GLY A 1 187 ? -51.590 52.691 -14.069 1.00 64.75 187 GLY A O 1
ATOM 1470 N N . TYR A 1 188 ? -50.411 54.019 -15.445 1.00 58.06 188 TYR A N 1
ATOM 1471 C CA . TYR A 1 188 ? -50.465 55.256 -14.647 1.00 58.06 188 TYR A CA 1
ATOM 1472 C C . TYR A 1 18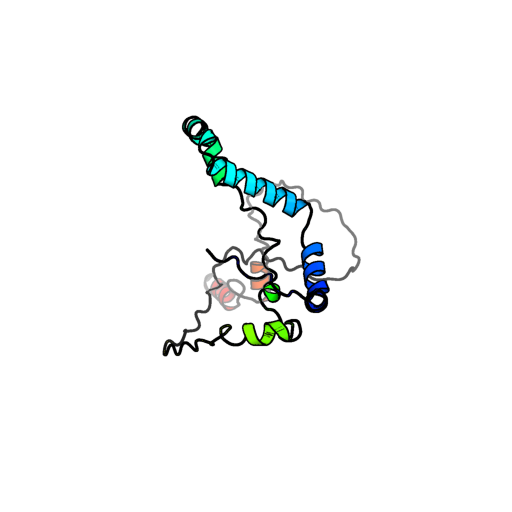8 ? -51.346 56.343 -15.302 1.00 58.06 188 TYR A C 1
ATOM 1474 O O . TYR A 1 188 ? -51.111 57.539 -15.123 1.00 58.06 188 TYR A O 1
ATOM 1482 N N . LYS A 1 189 ? -52.336 55.925 -16.096 1.00 51.69 189 LYS A N 1
ATOM 1483 C CA . LYS A 1 189 ? -53.435 56.764 -16.582 1.00 51.69 189 LYS A CA 1
ATOM 1484 C C . LYS A 1 189 ? -54.760 56.151 -16.174 1.00 51.69 189 LYS A C 1
ATOM 1486 O O . LYS A 1 189 ? -54.858 54.909 -16.283 1.00 51.69 189 LYS A O 1
#

Secondary structure (DSSP, 8-state):
-PPPPPP---HHHHGGGHHHHHHHHHH--HHHHHHHHHHHHHHHHHH-GGGHHHHHH-HHHHHHHHSSPPP-GGGS--TTTSSPPTTTS-HHHHTTSSSSS-------------------GGG-TTSTT--------------PPP---S-------PPP--HHHHHHHHTT-GGGSHHHHHHHHHTT-

Organism: NCBI:txid236787

Sequence (189 aa):
TAQPAPLAFDLGELETFRYRVEDVNRAVTKMQVREERAAELKRELLNSDKLRAYFATNPGELKTLRHDKPAGAVAQNQPHLAHIPDYLVPHSLKAMGGEGGSAKRKRRRGGIRRADKRRNKGNDPLQTFGGAGGGAEDDGEERVADPDRIYTKSDDVGQSTSGRKRWKEKHRKGEFSNKARDAKKKGYK

Radius of gyration: 34.46 Å; chains: 1; bounding box: 73×94×57 Å